Protein AF-A0A815WVE2-F1 (afdb_monomer)

Nearest PDB structures (foldseek):
  5okd-assembly1_A  TM=9.929E-01  e=1.148E-16  Bos taurus
  6zfs-assembly1_A  TM=9.908E-01  e=3.512E-16  Bos taurus
  6haw-assembly1_A  TM=9.951E-01  e=5.771E-16  Bos taurus
  6xvf-assembly1_A-2  TM=9.928E-01  e=6.141E-16  Bos taurus
  8ab7-assembly1_A  TM=9.360E-01  e=5.049E-14  Yarrowia lipolytica

Radius of gyration: 20.82 Å; Cα contacts (8 Å, |Δi|>4): 146; chains: 1; bounding box: 52×47×51 Å

Secondary structure (DSSP, 8-state):
-HHHHHTT-EEEEEE-SS-EEEEEE--GGGHHHHHHHHHHHHHH----HHHHHHHHHHHHHHHHHHHT-HHHHHHHHHHHHHTTTSGGGS-SS--HHHHHH--HHHHHHHHHHH--GGG------SS--HHHHHHHHHHHHTTS--S-SS-------------------TT-SS-----------TT-TTHHHHHHHHHHH-----

Mean predicted aligned error: 4.89 Å

Sequence (206 aa):
EVQIENLGAHLNAYTSREQTAYYAKCFSKDLPQIVEILSDIIQNSQFNDEEIERERHTILREMEEIENNHHEVIFDHLHATAYQGTPLARSVLGSTDNIKSINKSDLLKYLGTHYKAPRMVLAAAGGVNHDQLVRLSEEHFGKLKAGYQGEVPDLLPCRFSGSEIRIRDDEMSLAHIAVAAESPGWAHADTIPLMVASTIVGNWDR

pLDDT: mean 92.83, std 6.37, range [53.03, 98.25]

InterPro domains:
  IPR007863 Peptidase M16, C-terminal [PF05193] (101-204)
  IPR011249 Metalloenzyme, LuxS/M16 peptidase-like [SSF63411] (4-141)
  IPR011765 Peptidase M16, N-terminal [PF00675] (3-94)
  IPR050361 Mitochondrial Processing Peptidase/Ubiquinol-cytochrome c Reductase Complex [PTHR11851] (2-206)

Foldseek 3Di:
DVVCVVQVKDWDWDDDLQDIDTDMDGPQVCVLVVLQVVLCCLPVDDDDQVVLVVVLVVLVVVVVVVVVVPVNVQVLQVQLFFQPPDSSNAGPSGDNVCSVPDDPVNVCVCSLQQVAPVNDDDDDDDPDDPVVVVVSCCVRVVPGHNDDPDDRDDDDDGHTDPDDDDDDDPPDPDDDDDDDDDDDDPPDPCVVVVVVVDVVVPDDDD

Organism: NCBI:txid392033

Solvent-accessible surface area (backbone atoms only — not comparable to full-atom values): 13249 Å² total; per-residue (Å²): 107,70,75,42,55,77,65,70,31,48,76,51,70,55,75,56,95,88,51,73,49,78,51,71,50,65,56,62,89,49,46,68,62,51,52,46,50,55,37,43,58,76,74,64,64,79,82,52,71,68,59,52,55,53,48,43,55,51,53,57,50,52,49,59,55,45,70,71,33,62,77,57,46,50,53,43,52,48,32,30,44,30,20,54,97,36,79,70,20,56,54,83,83,61,50,72,68,54,59,70,65,65,47,68,69,57,52,53,50,48,45,74,68,63,71,27,47,89,76,57,83,93,82,88,86,75,81,68,61,65,73,59,51,51,52,52,42,50,70,55,50,59,78,51,54,67,74,69,99,62,82,74,92,76,85,73,86,66,62,76,42,99,67,84,83,84,87,87,63,91,84,56,94,69,88,87,86,86,87,85,75,90,73,76,57,92,88,42,79,63,47,58,60,48,54,52,52,51,58,72,73,55,85,87,86,135

Structure (mmCIF, N/CA/C/O backbone):
data_AF-A0A815WVE2-F1
#
_entry.id   AF-A0A815WVE2-F1
#
loop_
_atom_site.group_PDB
_atom_site.id
_atom_site.type_symbol
_atom_site.label_atom_id
_atom_site.label_alt_id
_atom_site.label_comp_id
_atom_site.label_asym_id
_atom_site.label_entity_id
_atom_site.label_seq_id
_atom_site.pdbx_PDB_ins_code
_atom_site.Cartn_x
_atom_site.Cartn_y
_atom_site.Cartn_z
_atom_site.occupancy
_atom_site.B_iso_or_equiv
_atom_site.auth_seq_id
_atom_site.auth_comp_id
_atom_site.auth_asym_id
_atom_site.auth_atom_id
_atom_site.pdbx_PDB_model_num
ATOM 1 N N . GLU A 1 1 ? 2.480 9.001 19.240 1.00 61.66 1 GLU A N 1
ATOM 2 C CA . GLU A 1 1 ? 3.712 8.193 19.406 1.00 61.66 1 GLU A CA 1
ATOM 3 C C . GLU A 1 1 ? 3.958 7.781 20.854 1.00 61.66 1 GLU A C 1
ATOM 5 O O . GLU A 1 1 ? 3.818 6.600 21.135 1.00 61.66 1 GLU A O 1
ATOM 10 N N . VAL A 1 2 ? 4.162 8.710 21.797 1.00 75.94 2 VAL A N 1
ATOM 11 C CA . VAL A 1 2 ? 4.433 8.395 23.224 1.00 75.94 2 VAL A CA 1
ATOM 12 C C . VAL A 1 2 ? 3.437 7.406 23.855 1.00 75.94 2 VAL A C 1
ATOM 14 O O . VAL A 1 2 ? 3.824 6.506 24.593 1.00 75.94 2 VAL A O 1
ATOM 17 N N . GLN A 1 3 ? 2.141 7.534 23.555 1.00 78.62 3 GLN A N 1
ATOM 18 C CA . GLN A 1 3 ? 1.122 6.618 24.082 1.00 78.62 3 GLN A CA 1
ATOM 19 C C . GLN A 1 3 ? 1.301 5.174 23.582 1.00 78.62 3 GLN A C 1
ATOM 21 O O . GLN A 1 3 ? 1.034 4.247 24.333 1.00 78.62 3 GLN A O 1
ATOM 26 N N . ILE A 1 4 ? 1.765 4.982 22.345 1.00 83.00 4 ILE A N 1
ATOM 27 C CA . ILE A 1 4 ? 1.996 3.665 21.732 1.00 83.00 4 ILE A CA 1
ATOM 28 C C . ILE A 1 4 ? 3.276 3.050 22.309 1.00 83.00 4 ILE A C 1
ATOM 30 O O . ILE A 1 4 ? 3.280 1.884 22.705 1.00 83.00 4 ILE A O 1
ATOM 34 N N . GLU A 1 5 ? 4.330 3.857 22.439 1.00 82.62 5 GLU A N 1
ATOM 35 C CA . GLU A 1 5 ? 5.607 3.441 23.031 1.00 82.62 5 GLU A CA 1
ATOM 36 C C . GLU A 1 5 ? 5.453 3.021 24.496 1.00 82.62 5 GLU A C 1
ATOM 38 O O . GLU A 1 5 ? 5.986 1.991 24.905 1.00 82.62 5 GLU A O 1
ATOM 43 N N . ASN A 1 6 ? 4.648 3.750 25.276 1.00 86.12 6 ASN A N 1
ATOM 44 C CA . ASN A 1 6 ? 4.368 3.414 26.675 1.00 86.12 6 ASN A CA 1
ATOM 45 C C . ASN A 1 6 ? 3.653 2.063 26.850 1.00 86.12 6 ASN A C 1
ATOM 47 O O . ASN A 1 6 ? 3.761 1.447 27.910 1.00 86.12 6 ASN A O 1
ATOM 51 N N . LEU A 1 7 ? 2.935 1.588 25.828 1.00 86.12 7 LEU A N 1
ATOM 52 C CA . LEU A 1 7 ? 2.300 0.265 25.825 1.00 86.12 7 LEU A CA 1
ATOM 53 C C . LEU A 1 7 ? 3.261 -0.850 25.391 1.00 86.12 7 LEU A C 1
ATOM 55 O O . LEU A 1 7 ? 2.899 -2.025 25.434 1.00 86.12 7 LEU A O 1
ATOM 59 N N . GLY A 1 8 ? 4.468 -0.501 24.933 1.00 89.25 8 GLY A N 1
ATOM 60 C CA . GLY A 1 8 ? 5.348 -1.430 24.226 1.00 89.25 8 GLY A CA 1
ATOM 61 C C . GLY A 1 8 ? 4.741 -1.917 22.907 1.00 89.25 8 GLY A C 1
ATOM 62 O O . GLY A 1 8 ? 5.063 -3.013 22.449 1.00 89.25 8 GLY A O 1
ATOM 63 N N . ALA A 1 9 ? 3.820 -1.143 22.327 1.00 91.50 9 ALA A N 1
ATOM 64 C CA . ALA A 1 9 ? 3.213 -1.451 21.046 1.00 91.50 9 ALA A CA 1
ATOM 65 C C . ALA A 1 9 ? 4.054 -0.867 19.903 1.00 91.50 9 ALA A C 1
ATOM 67 O O . ALA A 1 9 ? 4.752 0.131 20.059 1.00 91.50 9 ALA A O 1
ATOM 68 N N . HIS A 1 10 ? 3.961 -1.487 18.731 1.00 92.06 10 HIS A N 1
ATOM 69 C CA . HIS A 1 10 ? 4.583 -0.997 17.504 1.00 92.06 10 HIS A CA 1
ATOM 70 C C . HIS A 1 10 ? 3.495 -0.711 16.482 1.00 92.06 10 HIS A C 1
ATOM 72 O O . HIS A 1 10 ? 2.811 -1.642 16.061 1.00 92.06 10 HIS A O 1
ATOM 78 N N . LEU A 1 11 ? 3.348 0.550 16.086 1.00 93.00 11 LEU A N 1
ATOM 79 C CA . LEU A 1 11 ? 2.466 0.983 15.005 1.00 93.00 11 LEU A CA 1
ATOM 80 C C . LEU A 1 11 ? 3.291 1.162 13.731 1.00 93.00 11 LEU A C 1
ATOM 82 O O . LEU A 1 11 ? 4.401 1.684 13.789 1.00 93.00 11 LEU A O 1
ATO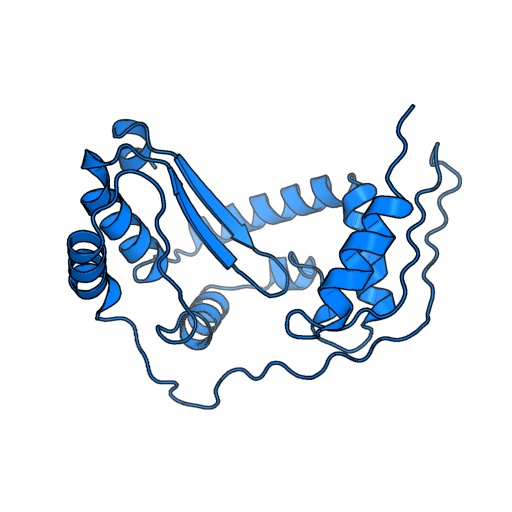M 86 N N . ASN A 1 12 ? 2.750 0.740 12.594 1.00 94.00 12 ASN A N 1
ATOM 87 C CA . ASN A 1 12 ? 3.344 1.014 11.295 1.00 94.00 12 ASN A CA 1
ATOM 88 C C . ASN A 1 12 ? 2.257 1.142 10.218 1.00 94.00 12 ASN A C 1
ATOM 90 O O . ASN A 1 12 ? 1.100 0.758 10.425 1.00 94.00 12 ASN A O 1
ATOM 94 N N . ALA A 1 13 ? 2.639 1.671 9.063 1.00 95.12 13 ALA A N 1
ATOM 95 C CA . ALA A 1 13 ? 1.797 1.753 7.888 1.00 95.12 13 ALA A CA 1
ATOM 96 C C . ALA A 1 13 ? 2.602 1.460 6.620 1.00 95.12 13 ALA A C 1
ATOM 98 O O . ALA A 1 13 ? 3.804 1.695 6.567 1.00 95.12 13 ALA A O 1
ATOM 99 N N . TYR A 1 14 ? 1.932 0.958 5.586 1.00 95.44 14 TYR A N 1
ATOM 100 C CA . TYR A 1 14 ? 2.503 0.901 4.243 1.00 95.44 14 TYR A CA 1
ATOM 101 C C . TYR A 1 14 ? 1.426 1.144 3.191 1.00 95.44 14 TYR A C 1
ATOM 103 O O . TYR A 1 14 ? 0.245 0.850 3.402 1.00 95.44 14 TYR A O 1
ATOM 111 N N . THR A 1 15 ? 1.856 1.650 2.038 1.00 96.00 15 THR A N 1
ATOM 112 C CA . THR A 1 15 ? 1.006 1.861 0.865 1.00 96.00 15 THR A CA 1
ATOM 113 C C . THR A 1 15 ? 1.622 1.165 -0.339 1.00 96.00 15 THR A C 1
ATOM 115 O O . THR A 1 15 ? 2.815 1.282 -0.597 1.00 96.00 15 THR A O 1
ATOM 118 N N . SER A 1 16 ? 0.795 0.430 -1.074 1.00 95.25 16 SER A N 1
ATOM 119 C CA . SER A 1 16 ? 1.094 -0.127 -2.389 1.00 95.25 16 SER A CA 1
ATOM 120 C C . SER A 1 16 ? 0.212 0.542 -3.448 1.00 95.25 16 SER A C 1
ATOM 122 O O . SER A 1 16 ? -0.589 1.425 -3.144 1.00 95.25 16 SER A O 1
ATOM 124 N N . ARG A 1 17 ? 0.322 0.104 -4.707 1.00 94.44 17 ARG A N 1
ATOM 125 C CA . ARG A 1 17 ? -0.499 0.628 -5.813 1.00 94.44 17 ARG A CA 1
ATOM 126 C C . ARG A 1 17 ? -2.008 0.436 -5.607 1.00 94.44 17 ARG A C 1
ATOM 128 O O . ARG A 1 17 ? -2.785 1.223 -6.135 1.00 94.44 17 ARG A O 1
ATOM 135 N N . GLU A 1 18 ? -2.426 -0.585 -4.854 1.00 93.81 18 GLU A N 1
ATOM 136 C CA . GLU A 1 18 ? -3.848 -0.948 -4.710 1.00 93.81 18 GLU A CA 1
ATOM 137 C C . GLU A 1 18 ? -4.325 -1.078 -3.256 1.00 93.81 18 GLU A C 1
ATOM 139 O O . GLU A 1 18 ? -5.524 -1.232 -3.017 1.00 93.81 18 GLU A O 1
ATOM 144 N N . GLN A 1 19 ? -3.419 -1.042 -2.273 1.00 94.69 19 GLN A N 1
ATOM 145 C CA . GLN A 1 19 ? -3.751 -1.277 -0.867 1.00 94.69 19 GLN A CA 1
ATOM 146 C C . GLN A 1 19 ? -2.939 -0.371 0.058 1.00 94.69 19 GLN A C 1
ATOM 148 O O . GLN A 1 19 ? -1.730 -0.230 -0.103 1.00 94.69 19 GLN A O 1
ATOM 153 N N . THR A 1 20 ? -3.596 0.161 1.084 1.00 97.00 20 THR A N 1
ATOM 154 C CA . THR A 1 20 ? -2.949 0.842 2.209 1.00 97.00 20 THR A CA 1
ATOM 155 C C . THR A 1 20 ? -3.316 0.105 3.486 1.00 97.00 20 THR A C 1
ATOM 157 O O . THR A 1 20 ? -4.485 -0.228 3.694 1.00 97.00 20 THR A O 1
ATOM 160 N N . ALA A 1 21 ? -2.332 -0.145 4.342 1.00 96.88 21 ALA A N 1
ATOM 161 C CA . ALA A 1 21 ? -2.535 -0.790 5.629 1.00 96.88 21 ALA A CA 1
ATOM 162 C C . ALA A 1 21 ? -1.949 0.070 6.747 1.00 96.88 21 ALA A C 1
ATOM 164 O O . ALA A 1 21 ? -0.795 0.479 6.672 1.00 96.88 21 ALA A O 1
ATOM 165 N N . TYR A 1 22 ? -2.735 0.274 7.803 1.00 96.69 22 TYR A N 1
ATOM 166 C CA . TYR A 1 22 ? -2.280 0.771 9.100 1.00 96.69 22 TYR A CA 1
ATOM 167 C C . TYR A 1 22 ? -2.457 -0.370 10.091 1.00 96.69 22 TYR A C 1
ATOM 169 O O . TYR A 1 22 ? -3.553 -0.922 10.206 1.00 96.69 22 TYR A O 1
ATOM 177 N N . TYR A 1 23 ? -1.390 -0.763 10.776 1.00 96.38 23 TYR A N 1
ATOM 178 C CA . TYR A 1 23 ? -1.428 -1.917 11.665 1.00 96.38 23 TYR A CA 1
ATOM 179 C C . TYR A 1 23 ? -0.560 -1.696 12.892 1.00 96.38 23 TYR A C 1
ATOM 181 O O . TYR A 1 23 ? 0.427 -0.964 12.862 1.00 96.38 23 TYR A O 1
ATOM 189 N N . ALA A 1 24 ? -0.908 -2.384 13.974 1.00 95.75 24 ALA A N 1
ATOM 190 C CA . ALA A 1 24 ? -0.116 -2.367 15.188 1.00 95.75 24 ALA A CA 1
ATOM 191 C C . ALA A 1 24 ? 0.108 -3.776 15.736 1.00 95.75 24 ALA A C 1
ATOM 193 O O . ALA A 1 24 ? -0.752 -4.652 15.637 1.00 95.75 24 ALA A O 1
ATOM 194 N N . LYS A 1 25 ? 1.274 -3.982 16.345 1.00 96.00 25 LYS A N 1
ATOM 195 C CA . LYS A 1 25 ? 1.597 -5.148 17.170 1.00 96.00 25 LYS A CA 1
ATOM 196 C C . LYS A 1 25 ? 1.549 -4.714 18.628 1.00 96.00 25 LYS A C 1
ATOM 198 O O . LYS A 1 25 ? 2.199 -3.740 18.993 1.00 96.00 25 LYS A O 1
ATOM 203 N N . CYS A 1 26 ? 0.782 -5.418 19.449 1.00 95.12 26 CYS A N 1
ATOM 204 C CA . CYS A 1 26 ? 0.565 -5.079 20.854 1.00 95.12 26 CYS A CA 1
ATOM 205 C C . CYS A 1 26 ? 0.319 -6.338 21.692 1.00 95.12 26 CYS A C 1
ATOM 207 O O . CYS A 1 26 ? 0.111 -7.428 21.148 1.00 95.12 26 CYS A O 1
ATOM 209 N N . PHE A 1 27 ? 0.318 -6.196 23.018 1.00 95.75 27 PHE A N 1
ATOM 210 C CA . PHE A 1 27 ? -0.168 -7.256 23.897 1.00 95.75 27 PHE A CA 1
ATOM 211 C C . PHE A 1 27 ? -1.693 -7.363 23.806 1.00 95.75 27 PHE A C 1
ATOM 213 O O . PHE A 1 27 ? -2.393 -6.360 23.705 1.00 95.75 27 PHE A O 1
ATOM 220 N N . SER A 1 28 ? -2.234 -8.579 23.932 1.00 95.56 28 SER A N 1
ATOM 221 C CA . SER A 1 28 ? -3.680 -8.834 23.812 1.00 95.56 28 SER A CA 1
ATOM 222 C C . SER A 1 28 ? -4.549 -8.001 24.760 1.00 95.56 28 SER A C 1
ATOM 224 O O . SER A 1 28 ? -5.676 -7.658 24.418 1.00 95.56 28 SER A O 1
ATOM 226 N N . LYS A 1 29 ? -4.022 -7.651 25.940 1.00 94.75 29 LYS A N 1
ATOM 227 C CA . LYS A 1 29 ? -4.704 -6.801 26.928 1.00 94.75 29 LYS A CA 1
ATOM 228 C C . LYS A 1 29 ? -4.915 -5.356 26.447 1.00 94.75 29 LYS A C 1
ATOM 230 O O . LYS A 1 29 ? -5.865 -4.720 26.888 1.00 94.75 29 LYS A O 1
ATOM 235 N N . ASP A 1 30 ? -4.069 -4.873 25.538 1.00 96.12 30 ASP A N 1
ATOM 236 C CA . ASP A 1 30 ? -4.062 -3.489 25.052 1.00 96.12 30 ASP A CA 1
ATOM 237 C C . ASP A 1 30 ? -4.863 -3.341 23.743 1.00 96.12 30 ASP A C 1
ATOM 239 O O . ASP A 1 30 ? -4.951 -2.249 23.184 1.00 96.12 30 ASP A O 1
ATOM 243 N N . LEU A 1 31 ? -5.498 -4.425 23.267 1.00 95.75 31 LEU A N 1
ATOM 244 C CA . LEU A 1 31 ? -6.335 -4.437 22.063 1.00 95.75 31 LEU A CA 1
ATOM 245 C C . LEU A 1 31 ? -7.372 -3.295 22.035 1.00 95.75 31 LEU A C 1
ATOM 247 O O . LEU A 1 31 ? -7.434 -2.627 21.004 1.00 95.75 31 LEU A O 1
ATOM 251 N N . PRO A 1 32 ? -8.153 -3.020 23.106 1.00 96.38 32 PRO A N 1
ATOM 252 C CA . PRO A 1 32 ? -9.114 -1.915 23.091 1.00 96.38 32 PRO A CA 1
ATOM 253 C C . PRO A 1 32 ? -8.463 -0.569 22.763 1.00 96.38 32 PRO A C 1
ATOM 255 O O . PRO A 1 32 ? -8.919 0.138 21.870 1.00 96.38 32 PRO A O 1
ATOM 258 N N . GLN A 1 33 ? -7.340 -0.271 23.416 1.00 95.75 33 GLN A N 1
ATOM 259 C CA . GLN A 1 33 ? -6.628 0.991 23.242 1.00 95.75 33 GLN A CA 1
ATOM 260 C C . GLN A 1 33 ? -6.006 1.114 21.846 1.00 95.75 33 GLN A C 1
ATOM 262 O O . GLN A 1 33 ? -5.983 2.192 21.263 1.00 95.75 33 GLN A O 1
ATOM 267 N N . ILE A 1 34 ? -5.520 0.012 21.272 1.00 95.62 34 ILE A N 1
ATOM 268 C CA . ILE A 1 34 ? -4.974 0.022 19.911 1.00 95.62 34 ILE A CA 1
ATOM 269 C C . ILE A 1 34 ? -6.064 0.227 18.859 1.00 95.62 34 ILE A C 1
ATOM 271 O O . ILE A 1 34 ? -5.842 0.967 17.901 1.00 95.62 34 ILE A O 1
ATOM 275 N N . VAL A 1 35 ? -7.236 -0.393 19.023 1.00 96.56 35 VAL A N 1
ATOM 276 C CA . VAL A 1 35 ? -8.365 -0.185 18.102 1.00 96.56 35 VAL A CA 1
ATOM 277 C C . VAL A 1 35 ? -8.847 1.268 18.159 1.00 96.56 35 VAL A C 1
ATOM 279 O O . VAL A 1 35 ? -9.087 1.862 17.108 1.00 96.56 35 VAL A O 1
ATOM 282 N N . GLU A 1 36 ? -8.908 1.859 19.354 1.00 95.94 36 GLU A N 1
ATOM 283 C CA . GLU A 1 36 ? -9.199 3.284 19.544 1.00 95.94 36 GLU A CA 1
ATOM 284 C C . GLU A 1 36 ? -8.190 4.174 18.801 1.00 95.94 36 GLU A C 1
ATOM 286 O O . GLU A 1 36 ? -8.589 5.017 17.997 1.00 95.94 36 GLU A O 1
ATOM 291 N N . ILE A 1 37 ? -6.887 3.943 19.004 1.00 94.94 37 ILE A N 1
ATOM 292 C CA . ILE A 1 37 ? -5.813 4.723 18.368 1.00 94.94 37 ILE A CA 1
ATOM 293 C C . ILE A 1 37 ? -5.875 4.613 16.839 1.00 94.94 37 ILE A C 1
ATOM 295 O O . ILE A 1 37 ? -5.795 5.625 16.146 1.00 94.94 37 ILE A O 1
ATOM 299 N N . LEU A 1 38 ? -6.037 3.403 16.292 1.00 95.19 38 LEU A N 1
ATOM 300 C CA . LEU A 1 38 ? -6.151 3.206 14.841 1.00 95.19 38 LEU A CA 1
ATOM 301 C C . LEU A 1 38 ? -7.370 3.936 14.271 1.00 95.19 38 LEU A C 1
ATOM 303 O O . LEU A 1 38 ? -7.287 4.552 13.208 1.00 95.19 38 LEU A O 1
ATOM 307 N N . SER A 1 39 ? -8.493 3.887 14.982 1.00 95.25 39 SER A N 1
ATOM 308 C CA . SER A 1 39 ? -9.701 4.610 14.602 1.00 95.25 39 SER A CA 1
ATOM 309 C C . SER A 1 39 ? -9.490 6.121 14.581 1.00 95.25 39 SER A C 1
ATOM 311 O O . SER A 1 39 ? -9.923 6.778 13.632 1.00 95.25 39 SER A O 1
ATOM 313 N N . ASP A 1 40 ? -8.825 6.667 15.598 1.00 93.94 40 ASP A N 1
ATOM 314 C CA . ASP A 1 40 ? -8.561 8.101 15.694 1.00 93.94 40 ASP A CA 1
ATOM 315 C C . ASP A 1 40 ? -7.639 8.588 14.567 1.00 93.94 40 ASP A C 1
ATOM 317 O O . ASP A 1 40 ? -7.966 9.557 13.882 1.00 93.94 40 ASP A O 1
ATOM 321 N N . ILE A 1 41 ? -6.567 7.841 14.273 1.00 92.50 41 ILE A N 1
ATOM 322 C CA . ILE A 1 41 ? -5.660 8.122 13.147 1.00 92.50 41 ILE A CA 1
ATOM 323 C C . ILE A 1 41 ? -6.434 8.163 11.824 1.00 92.50 41 ILE A C 1
ATOM 325 O O . ILE A 1 41 ? -6.268 9.081 11.024 1.00 92.50 41 ILE A O 1
ATOM 329 N N . ILE A 1 42 ? -7.307 7.190 11.578 1.00 91.50 42 ILE A N 1
ATOM 330 C CA . ILE A 1 42 ? -8.022 7.078 10.301 1.00 91.50 42 ILE A CA 1
ATOM 331 C C . ILE A 1 42 ? -9.098 8.165 10.141 1.00 91.50 42 ILE A C 1
ATOM 333 O O . ILE A 1 42 ? -9.329 8.632 9.024 1.00 91.50 42 ILE A O 1
ATOM 337 N N . GLN A 1 43 ? -9.782 8.551 11.222 1.00 90.62 43 GLN A N 1
ATOM 338 C CA . GLN A 1 43 ? -10.986 9.390 11.149 1.00 90.62 43 GLN A CA 1
ATOM 339 C C . GLN A 1 43 ? -10.753 10.856 11.518 1.00 90.62 43 GLN A C 1
ATOM 341 O O . GLN A 1 43 ? -11.377 11.736 10.926 1.00 90.62 43 GLN A O 1
ATOM 346 N N . ASN A 1 44 ? -9.869 11.118 12.480 1.00 90.69 44 ASN A N 1
ATOM 347 C CA . ASN A 1 44 ? -9.686 12.428 13.103 1.00 90.69 44 ASN A CA 1
ATOM 348 C C . ASN A 1 44 ? -8.280 12.999 12.861 1.00 90.69 44 ASN A C 1
ATOM 350 O O . ASN A 1 44 ? -7.858 13.910 13.574 1.00 90.69 44 ASN A O 1
ATOM 354 N N . SER A 1 45 ? -7.571 12.499 11.840 1.00 90.50 45 SER A N 1
ATOM 355 C CA . SER A 1 45 ? -6.290 13.059 11.402 1.00 90.50 45 SER A CA 1
ATOM 356 C C . SER A 1 45 ? -6.402 14.567 11.183 1.00 90.50 45 SER A C 1
ATOM 358 O O . SER A 1 45 ? -7.209 15.048 10.378 1.00 90.50 45 SER A O 1
ATOM 360 N N . GLN A 1 46 ? -5.576 15.319 11.904 1.00 90.06 46 GLN A N 1
ATOM 361 C CA . GLN A 1 46 ? -5.461 16.758 11.736 1.00 90.06 46 GLN A CA 1
ATOM 362 C C . GLN A 1 46 ? -4.327 17.047 10.764 1.00 90.06 46 GLN A C 1
ATOM 364 O O . GLN A 1 46 ? -3.217 16.567 10.930 1.00 90.06 46 GLN A O 1
ATOM 369 N N . PHE A 1 47 ? -4.622 17.851 9.749 1.00 91.44 47 PHE A N 1
ATOM 370 C CA . PHE A 1 47 ? -3.647 18.285 8.758 1.00 91.44 47 PHE A CA 1
ATOM 371 C C . PHE A 1 47 ? -3.354 19.757 9.014 1.00 91.44 47 PHE A C 1
ATOM 373 O O . PHE A 1 47 ? -4.154 20.615 8.620 1.00 91.44 47 PHE A O 1
ATOM 380 N N . ASN A 1 48 ? -2.289 20.062 9.749 1.00 92.38 48 ASN A N 1
ATOM 381 C CA . ASN A 1 48 ? -1.819 21.436 9.890 1.00 92.38 48 ASN A CA 1
ATOM 382 C C . ASN A 1 48 ? -0.771 21.740 8.806 1.00 92.38 48 ASN A C 1
ATOM 384 O O . ASN A 1 48 ? -0.088 20.843 8.313 1.00 92.38 48 ASN A O 1
ATOM 388 N N . ASP A 1 49 ? -0.711 22.997 8.370 1.00 93.12 49 ASP A N 1
ATOM 389 C CA . ASP A 1 49 ? 0.113 23.362 7.212 1.00 93.12 49 ASP A CA 1
ATOM 390 C C . ASP A 1 49 ? 1.613 23.210 7.524 1.00 93.12 49 ASP A C 1
ATOM 392 O O . ASP A 1 49 ? 2.388 22.824 6.655 1.00 93.12 49 ASP A O 1
ATOM 396 N N . GLU A 1 50 ? 2.017 23.427 8.780 1.00 94.44 50 GLU A N 1
ATOM 397 C CA . GLU A 1 50 ? 3.404 23.257 9.230 1.00 94.44 50 GLU A CA 1
ATOM 398 C C . GLU A 1 50 ? 3.871 21.790 9.176 1.00 94.44 50 GLU A C 1
ATOM 400 O O . GLU A 1 50 ? 4.978 21.517 8.712 1.00 94.44 50 GLU A O 1
ATOM 405 N N . GLU A 1 51 ? 3.042 20.831 9.601 1.00 92.88 51 GLU A N 1
ATOM 406 C CA . GLU A 1 51 ? 3.336 19.395 9.506 1.00 92.88 51 GLU A CA 1
ATOM 407 C C . GLU A 1 51 ? 3.329 18.921 8.062 1.00 92.88 51 GLU A C 1
ATOM 409 O O . GLU A 1 51 ? 4.199 18.133 7.708 1.00 92.88 51 GLU A O 1
ATOM 414 N N . ILE A 1 52 ? 2.407 19.414 7.224 1.00 95.25 52 ILE A N 1
ATOM 415 C CA . ILE A 1 52 ? 2.413 19.089 5.791 1.00 95.25 52 ILE A CA 1
ATOM 416 C C . ILE A 1 52 ? 3.735 19.529 5.167 1.00 95.25 52 ILE A C 1
ATOM 418 O O . ILE A 1 52 ? 4.365 18.741 4.465 1.00 95.25 52 ILE A O 1
ATOM 422 N N . GLU A 1 53 ? 4.180 20.761 5.424 1.00 95.62 53 GLU A N 1
ATOM 423 C CA . GLU A 1 53 ? 5.455 21.231 4.883 1.00 95.62 53 GLU A CA 1
ATOM 424 C C . GLU A 1 53 ? 6.637 20.449 5.450 1.00 95.62 53 GLU A C 1
ATOM 426 O O . GLU A 1 53 ? 7.549 20.101 4.701 1.00 95.62 53 GLU A O 1
ATOM 431 N N . ARG A 1 54 ? 6.630 20.108 6.742 1.00 95.25 54 ARG A N 1
ATOM 432 C CA . ARG A 1 54 ? 7.679 19.264 7.328 1.00 95.25 54 ARG A CA 1
ATOM 433 C C . ARG A 1 54 ? 7.734 17.895 6.649 1.00 95.25 54 ARG A C 1
ATOM 435 O O . ARG A 1 54 ? 8.810 17.470 6.238 1.00 95.25 54 ARG A O 1
ATOM 442 N N . GLU A 1 55 ? 6.586 17.247 6.494 1.00 95.62 55 GLU A N 1
ATOM 443 C CA . GLU A 1 55 ? 6.478 15.920 5.894 1.00 95.62 55 GLU A CA 1
ATOM 444 C C . GLU A 1 55 ? 6.856 15.933 4.413 1.00 95.62 55 GLU A C 1
ATOM 446 O O . GLU A 1 55 ? 7.531 15.028 3.932 1.00 95.62 55 GLU A O 1
ATOM 451 N N . ARG A 1 56 ? 6.531 17.013 3.694 1.00 96.12 56 ARG A N 1
ATOM 452 C CA . ARG A 1 56 ? 6.958 17.214 2.305 1.00 96.12 56 ARG A CA 1
ATOM 453 C C . ARG A 1 56 ? 8.477 17.118 2.155 1.00 96.12 56 ARG A C 1
ATOM 455 O O . ARG A 1 56 ? 8.956 16.507 1.204 1.00 96.12 56 ARG A O 1
ATOM 462 N N . HIS A 1 57 ? 9.238 17.702 3.082 1.00 95.25 57 HIS A N 1
ATOM 463 C CA . HIS A 1 57 ? 10.700 17.614 3.060 1.00 95.25 57 HIS A CA 1
ATOM 464 C C . HIS A 1 57 ? 11.196 16.197 3.364 1.00 95.25 57 HIS A C 1
ATOM 466 O O . HIS A 1 57 ? 12.182 15.774 2.764 1.00 95.25 57 HIS A O 1
ATOM 472 N N . THR A 1 58 ? 10.526 15.468 4.261 1.00 96.25 58 THR A N 1
ATOM 473 C CA . THR A 1 58 ? 10.826 14.056 4.539 1.00 96.25 58 THR A CA 1
ATOM 474 C C . THR A 1 58 ? 10.618 13.205 3.288 1.00 96.25 58 THR A C 1
ATOM 476 O O . THR A 1 58 ? 11.556 12.553 2.844 1.00 96.25 58 THR A O 1
ATOM 479 N N . ILE A 1 59 ? 9.451 13.309 2.645 1.00 95.62 59 ILE A N 1
ATOM 480 C CA . ILE A 1 59 ? 9.108 12.535 1.441 1.00 95.62 59 ILE A CA 1
ATOM 481 C C . ILE A 1 59 ? 10.079 12.829 0.289 1.00 95.62 59 ILE A C 1
ATOM 483 O O . ILE A 1 59 ? 10.483 11.921 -0.432 1.00 95.62 59 ILE A O 1
ATOM 487 N N . LEU A 1 60 ? 10.487 14.091 0.107 1.00 95.25 60 LEU A N 1
ATOM 488 C CA . LEU A 1 60 ? 11.472 14.440 -0.923 1.00 95.25 60 LEU A CA 1
ATOM 489 C C . LEU A 1 60 ? 12.837 13.784 -0.672 1.00 95.25 60 LEU A C 1
ATOM 491 O O . LEU A 1 60 ? 13.488 13.386 -1.631 1.00 95.25 60 LEU A O 1
ATOM 495 N N . ARG A 1 61 ? 13.252 13.635 0.592 1.00 94.38 61 ARG A N 1
ATOM 496 C CA . ARG A 1 61 ? 14.487 12.915 0.943 1.00 94.38 61 ARG A CA 1
ATOM 497 C C . ARG A 1 61 ? 14.348 11.412 0.741 1.00 94.38 61 ARG A C 1
ATOM 499 O O . ARG A 1 61 ? 15.242 10.802 0.173 1.00 94.38 61 ARG A O 1
ATOM 506 N N . GLU A 1 62 ? 13.227 10.826 1.152 1.00 92.38 62 GLU A N 1
ATOM 507 C CA . GLU A 1 62 ? 12.953 9.400 0.924 1.00 92.38 62 GLU A CA 1
ATOM 508 C C . GLU A 1 62 ? 12.970 9.059 -0.571 1.00 92.38 62 GLU A C 1
ATOM 510 O O . GLU A 1 62 ? 13.489 8.021 -0.972 1.00 92.38 62 GLU A O 1
ATOM 515 N N . MET A 1 63 ? 12.461 9.957 -1.416 1.00 91.44 63 MET A N 1
ATOM 516 C CA . MET A 1 63 ? 12.515 9.797 -2.866 1.00 91.44 63 MET A CA 1
ATOM 517 C C . MET A 1 63 ? 13.959 9.792 -3.394 1.00 91.44 63 MET A C 1
ATOM 519 O O . MET A 1 63 ? 14.288 8.937 -4.211 1.00 91.44 63 MET A O 1
ATOM 523 N N . GLU A 1 64 ? 14.833 10.677 -2.897 1.00 91.38 64 GLU A N 1
ATOM 524 C CA . GLU A 1 64 ? 16.270 10.656 -3.227 1.00 91.38 64 GLU A CA 1
ATOM 525 C C . GLU A 1 64 ? 16.939 9.343 -2.773 1.00 91.38 64 GLU A C 1
ATOM 527 O O . GLU A 1 64 ? 17.793 8.795 -3.470 1.00 91.38 64 GLU A O 1
ATOM 532 N N . GLU A 1 65 ? 16.549 8.796 -1.619 1.00 91.12 65 GLU A N 1
ATOM 533 C CA . GLU A 1 65 ? 17.055 7.505 -1.136 1.00 91.12 65 GLU A CA 1
ATOM 534 C C . GLU A 1 65 ? 16.587 6.337 -2.020 1.00 91.12 65 GLU A C 1
ATOM 536 O O . GLU A 1 65 ? 17.392 5.471 -2.376 1.00 91.12 65 GLU A O 1
ATOM 541 N N . ILE A 1 66 ? 15.316 6.337 -2.434 1.00 89.38 66 ILE A N 1
ATOM 542 C CA . ILE A 1 66 ? 14.734 5.310 -3.311 1.00 89.38 66 ILE A CA 1
ATOM 543 C C . ILE A 1 66 ? 15.343 5.360 -4.712 1.00 89.38 66 ILE A C 1
ATOM 545 O O . ILE A 1 66 ? 15.614 4.305 -5.280 1.00 89.38 66 ILE A O 1
ATOM 549 N N . GLU A 1 67 ? 15.638 6.546 -5.253 1.00 87.31 67 GLU A N 1
ATOM 550 C CA . GLU A 1 67 ? 16.324 6.690 -6.547 1.00 87.31 67 GLU A CA 1
ATOM 551 C C . GLU A 1 67 ? 17.700 6.000 -6.566 1.00 87.31 67 GLU A C 1
ATOM 553 O O . GLU A 1 67 ? 18.132 5.506 -7.607 1.00 87.31 67 GLU A O 1
ATOM 558 N N . ASN A 1 68 ? 18.359 5.882 -5.409 1.00 88.56 68 ASN A N 1
ATOM 559 C CA . ASN A 1 68 ? 19.623 5.154 -5.269 1.00 88.56 68 ASN A CA 1
ATOM 560 C C . ASN A 1 68 ? 19.438 3.633 -5.078 1.00 88.56 68 ASN A C 1
ATOM 562 O O . ASN A 1 68 ? 20.404 2.866 -5.165 1.00 88.56 68 ASN A O 1
ATOM 566 N N . ASN A 1 69 ? 18.208 3.165 -4.846 1.00 91.69 69 ASN A N 1
ATOM 567 C CA . ASN A 1 69 ? 17.863 1.752 -4.749 1.00 91.69 69 ASN A CA 1
ATOM 568 C C . ASN A 1 69 ? 17.422 1.198 -6.114 1.00 91.69 69 ASN A C 1
ATOM 570 O O . ASN A 1 69 ? 16.235 1.072 -6.425 1.00 91.69 69 ASN A O 1
ATOM 574 N N . HIS A 1 70 ? 18.400 0.782 -6.921 1.00 90.50 70 HIS A N 1
ATOM 575 C CA . HIS A 1 70 ? 18.175 0.231 -8.264 1.00 90.50 70 HIS A CA 1
ATOM 576 C C . HIS A 1 70 ? 17.195 -0.954 -8.313 1.00 90.50 70 HIS A C 1
ATOM 578 O O . HIS A 1 70 ? 16.555 -1.174 -9.343 1.00 90.50 70 HIS A O 1
ATOM 584 N N . HIS A 1 71 ? 17.056 -1.719 -7.222 1.00 89.56 71 HIS A N 1
ATOM 585 C CA . HIS A 1 71 ? 16.092 -2.816 -7.155 1.00 89.56 71 HIS A CA 1
ATOM 586 C C . HIS A 1 71 ? 14.645 -2.309 -7.124 1.00 89.56 71 HIS A C 1
ATOM 588 O O . HIS A 1 71 ? 13.778 -2.932 -7.720 1.00 89.56 71 HIS A O 1
ATOM 594 N N . GLU A 1 72 ? 14.357 -1.184 -6.474 1.00 90.44 72 GLU A N 1
ATOM 595 C CA . GLU A 1 72 ? 13.007 -0.606 -6.469 1.00 90.44 72 GLU A CA 1
ATOM 596 C C . GLU A 1 72 ? 12.728 0.180 -7.750 1.00 90.44 72 GLU A C 1
ATOM 598 O O . GLU A 1 72 ? 11.702 -0.032 -8.404 1.00 90.44 72 GLU A O 1
ATOM 603 N N . VAL A 1 73 ? 13.694 1.003 -8.171 1.00 92.81 73 VAL A N 1
ATOM 604 C CA . VAL A 1 73 ? 13.599 1.843 -9.375 1.00 92.81 73 VAL A CA 1
ATOM 605 C C . VAL A 1 73 ? 13.285 1.012 -10.620 1.00 92.81 73 VAL A C 1
ATOM 607 O O . VAL A 1 73 ? 12.457 1.405 -11.447 1.00 92.81 73 VAL A O 1
ATOM 610 N N . ILE A 1 74 ? 13.881 -0.179 -10.754 1.00 95.75 74 ILE A N 1
ATOM 611 C CA . ILE A 1 74 ? 13.627 -1.023 -11.922 1.00 95.75 74 ILE A CA 1
ATOM 612 C C . ILE A 1 74 ? 12.188 -1.542 -11.983 1.00 95.75 74 ILE A C 1
ATOM 614 O O . ILE A 1 74 ? 11.621 -1.627 -13.073 1.00 95.75 74 ILE A O 1
ATOM 618 N N . PHE A 1 75 ? 11.566 -1.850 -10.840 1.00 95.88 75 PHE A N 1
ATOM 619 C CA . PHE A 1 75 ? 10.171 -2.289 -10.809 1.00 95.88 75 PHE A CA 1
ATOM 620 C C . PHE A 1 75 ? 9.204 -1.137 -11.069 1.00 95.88 75 PHE A C 1
ATOM 622 O O . PHE A 1 75 ? 8.164 -1.360 -11.695 1.00 95.88 75 PHE A O 1
ATOM 629 N N . ASP A 1 76 ? 9.548 0.085 -10.666 1.00 95.38 76 ASP A N 1
ATOM 630 C CA . ASP A 1 76 ? 8.777 1.274 -11.025 1.00 95.38 76 ASP A CA 1
ATOM 631 C C . ASP A 1 76 ? 8.855 1.567 -12.526 1.00 95.38 76 ASP A C 1
ATOM 633 O O . ASP A 1 76 ? 7.818 1.774 -13.162 1.00 95.38 76 ASP A O 1
ATOM 637 N N . HIS A 1 77 ? 10.040 1.471 -13.135 1.00 95.88 77 HIS A N 1
ATOM 638 C CA . HIS A 1 77 ? 10.183 1.569 -14.589 1.00 95.88 77 HIS A CA 1
ATOM 639 C C . HIS A 1 77 ? 9.465 0.442 -15.337 1.00 95.88 77 HIS A C 1
ATOM 641 O O . HIS A 1 77 ? 8.829 0.701 -16.363 1.00 95.88 77 HIS A O 1
ATOM 647 N N . LEU A 1 78 ? 9.515 -0.788 -14.816 1.00 97.62 78 LEU A N 1
ATOM 648 C CA . LEU A 1 78 ? 8.801 -1.926 -15.387 1.00 97.62 78 LEU A CA 1
ATOM 649 C C . LEU A 1 78 ? 7.287 -1.682 -15.390 1.00 97.62 78 LEU A C 1
ATOM 651 O O . LEU A 1 78 ? 6.650 -1.866 -16.425 1.00 97.62 78 LEU A O 1
ATOM 655 N N . HIS A 1 79 ? 6.709 -1.216 -14.279 1.00 97.19 79 HIS A N 1
ATOM 656 C CA . HIS A 1 79 ? 5.285 -0.865 -14.224 1.00 97.19 79 HIS A CA 1
ATOM 657 C C . HIS A 1 79 ? 4.950 0.300 -15.159 1.00 97.19 79 HIS A C 1
ATOM 659 O O . HIS A 1 79 ? 3.949 0.237 -15.877 1.00 97.19 79 HIS A O 1
ATOM 665 N N . ALA A 1 80 ? 5.790 1.339 -15.184 1.00 96.62 80 ALA A N 1
ATOM 666 C CA . ALA A 1 80 ? 5.580 2.519 -16.015 1.00 96.62 80 ALA A CA 1
ATOM 667 C C . ALA A 1 80 ? 5.524 2.180 -17.511 1.00 96.62 80 ALA A C 1
ATOM 669 O O . ALA A 1 80 ? 4.660 2.697 -18.223 1.00 96.62 80 ALA A O 1
ATOM 670 N N . THR A 1 81 ? 6.405 1.289 -17.986 1.00 97.56 81 THR A N 1
ATOM 671 C CA . THR A 1 81 ? 6.401 0.846 -19.388 1.00 97.56 81 THR A CA 1
ATOM 672 C C . THR A 1 81 ? 5.289 -0.172 -19.665 1.00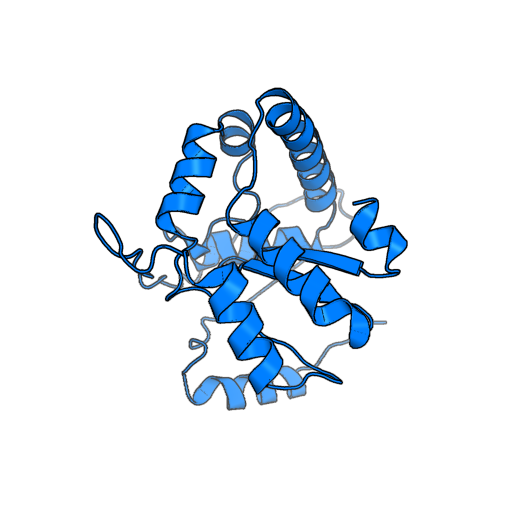 97.56 81 THR A C 1
ATOM 674 O O . THR A 1 81 ? 4.529 0.002 -20.618 1.00 97.56 81 THR A O 1
ATOM 677 N N . ALA A 1 82 ? 5.110 -1.174 -18.795 1.00 98.00 82 ALA A N 1
ATOM 678 C CA . ALA A 1 82 ? 4.144 -2.254 -18.999 1.00 98.00 82 ALA A CA 1
ATOM 679 C C . ALA A 1 82 ? 2.690 -1.763 -18.995 1.00 98.00 82 ALA A C 1
ATOM 681 O O . ALA A 1 82 ? 1.880 -2.230 -19.789 1.00 98.00 82 ALA A O 1
ATOM 682 N N . TYR A 1 83 ? 2.352 -0.795 -18.142 1.00 97.12 83 TYR A N 1
ATOM 683 C CA . TYR A 1 83 ? 0.984 -0.298 -17.970 1.00 97.12 83 TYR A CA 1
ATOM 684 C C . TYR A 1 83 ? 0.810 1.144 -18.459 1.00 97.12 83 TYR A C 1
ATOM 686 O O . TYR A 1 83 ? -0.042 1.886 -17.954 1.00 97.12 83 TYR A O 1
ATOM 694 N N . GLN A 1 84 ? 1.627 1.557 -19.433 1.00 95.94 84 GLN A N 1
ATOM 695 C CA . GLN A 1 84 ? 1.661 2.917 -19.973 1.00 95.94 84 GLN A CA 1
ATOM 696 C C . GLN A 1 84 ? 0.263 3.479 -20.293 1.00 95.94 84 GLN A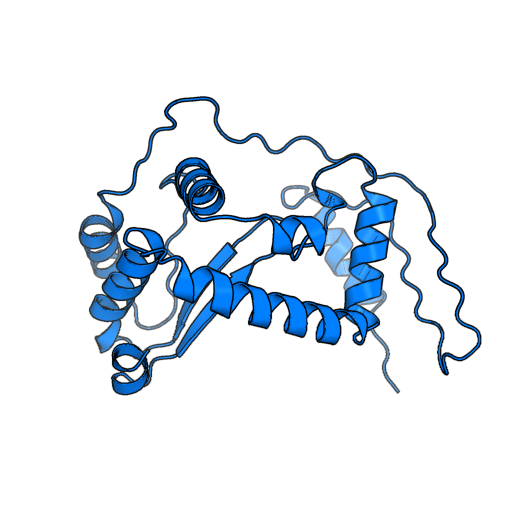 C 1
ATOM 698 O O . GLN A 1 84 ? -0.583 2.832 -20.914 1.00 95.94 84 GLN A O 1
ATOM 703 N N . GLY A 1 85 ? 0.020 4.719 -19.862 1.00 93.81 85 GLY A N 1
ATOM 704 C CA . GLY A 1 85 ? -1.265 5.402 -20.045 1.00 93.81 85 GLY A CA 1
ATOM 705 C C . GLY A 1 85 ? -2.381 4.960 -19.091 1.00 93.81 85 GLY A C 1
ATOM 706 O O . GLY A 1 85 ? -3.499 5.457 -19.212 1.00 93.81 85 GLY A O 1
ATOM 707 N N . THR A 1 86 ? -2.103 4.072 -18.131 1.00 95.69 86 THR A N 1
ATOM 708 C CA . THR A 1 86 ? -3.068 3.623 -17.114 1.00 95.69 86 THR A CA 1
ATOM 709 C C . THR A 1 86 ? -2.633 4.049 -15.702 1.00 95.69 86 THR A C 1
ATOM 711 O O . THR A 1 86 ? -1.472 4.417 -15.501 1.00 95.69 86 THR A O 1
ATOM 714 N N . PRO A 1 87 ? -3.526 4.009 -14.695 1.00 94.19 87 PRO A N 1
ATOM 715 C CA . PRO A 1 87 ? -3.155 4.314 -13.313 1.00 94.19 87 PRO A CA 1
ATOM 716 C C . PRO A 1 87 ? -2.040 3.422 -12.738 1.00 94.19 87 PRO A C 1
ATOM 718 O O . PRO A 1 87 ? -1.232 3.930 -11.965 1.00 94.19 87 PRO A O 1
ATOM 721 N N . LEU A 1 88 ? -1.938 2.146 -13.146 1.00 95.25 88 LEU A N 1
ATOM 722 C CA . LEU A 1 88 ? -0.914 1.210 -12.646 1.00 95.25 88 LEU A CA 1
ATOM 723 C C . LEU A 1 88 ? 0.523 1.567 -13.061 1.00 95.25 88 LEU A C 1
ATOM 725 O O . LEU A 1 88 ? 1.467 1.118 -12.412 1.00 95.25 88 LEU A O 1
ATOM 729 N N . ALA A 1 89 ? 0.703 2.394 -14.097 1.00 95.69 89 ALA A N 1
ATOM 730 C CA . ALA A 1 89 ? 2.023 2.877 -14.509 1.00 95.69 89 ALA A CA 1
ATOM 731 C C . ALA A 1 89 ? 2.641 3.887 -13.533 1.00 95.69 89 ALA A C 1
ATOM 733 O O . ALA A 1 89 ? 3.830 4.180 -13.624 1.00 95.69 89 ALA A O 1
ATOM 734 N N . ARG A 1 90 ? 1.849 4.460 -12.622 1.00 94.81 90 ARG A N 1
ATOM 735 C CA . ARG A 1 90 ? 2.330 5.473 -11.678 1.00 94.81 90 ARG A CA 1
ATOM 736 C C . ARG A 1 90 ? 3.081 4.796 -10.527 1.00 94.81 90 ARG A C 1
ATOM 738 O O . ARG A 1 90 ? 2.681 3.724 -10.067 1.00 94.81 90 ARG A O 1
ATOM 745 N N . SER A 1 91 ? 4.173 5.412 -10.079 1.00 94.69 91 SER A N 1
ATOM 746 C CA . SER A 1 91 ? 4.838 5.035 -8.828 1.00 94.69 91 SER A CA 1
ATOM 747 C C . SER A 1 91 ? 3.958 5.402 -7.633 1.00 94.69 91 SER A C 1
ATOM 749 O O . SER A 1 91 ? 3.053 6.234 -7.743 1.00 94.69 91 SER A O 1
ATOM 751 N N . VAL A 1 92 ? 4.227 4.783 -6.483 1.00 94.25 92 VAL A N 1
ATOM 752 C CA . VAL A 1 92 ? 3.495 5.068 -5.238 1.00 94.25 92 VAL A CA 1
ATOM 753 C C . VAL A 1 92 ? 3.770 6.494 -4.748 1.00 94.25 92 VAL A C 1
ATOM 755 O O . VAL A 1 92 ? 2.839 7.176 -4.328 1.00 94.25 92 VAL A O 1
ATOM 758 N N . LEU A 1 93 ? 5.016 6.967 -4.860 1.00 93.38 93 LEU A N 1
ATOM 759 C CA . LEU A 1 93 ? 5.402 8.327 -4.462 1.00 93.38 93 LEU A CA 1
ATOM 760 C C . LEU A 1 93 ? 4.868 9.412 -5.409 1.00 93.38 93 LEU A C 1
ATOM 762 O O . LEU A 1 93 ? 4.619 10.542 -4.992 1.00 93.38 93 LEU A O 1
ATOM 766 N N . GLY A 1 94 ? 4.659 9.077 -6.684 1.00 93.38 94 GLY A N 1
ATOM 767 C CA . GLY A 1 94 ? 4.308 10.050 -7.711 1.00 93.38 94 GLY A CA 1
ATOM 768 C C . GLY A 1 94 ? 5.502 10.904 -8.148 1.00 93.38 94 GLY A 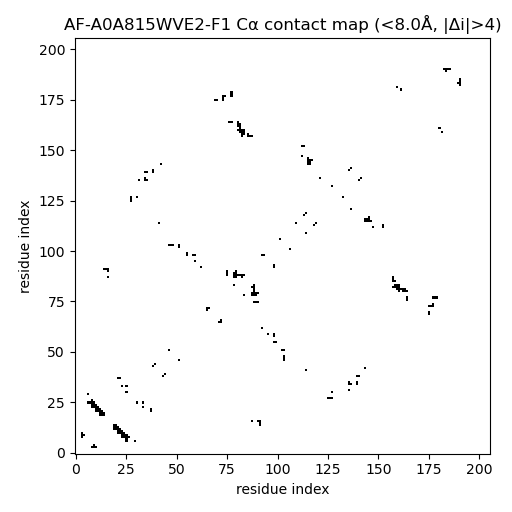C 1
ATOM 769 O O . GLY A 1 94 ? 6.654 10.511 -8.001 1.00 93.38 94 GLY A O 1
ATOM 770 N N . SER A 1 95 ? 5.221 12.058 -8.758 1.00 93.19 95 SER A N 1
ATOM 771 C CA . SER A 1 95 ? 6.252 12.979 -9.243 1.00 93.19 95 SER A CA 1
ATOM 772 C C . SER A 1 95 ? 6.626 14.026 -8.197 1.00 93.19 95 SER A C 1
ATOM 774 O O . SER A 1 95 ? 5.785 14.478 -7.416 1.00 93.19 95 SER A O 1
ATOM 776 N N . THR A 1 96 ? 7.863 14.514 -8.276 1.00 93.88 96 THR A N 1
ATOM 777 C CA . THR A 1 96 ? 8.369 15.643 -7.483 1.00 93.88 96 THR A CA 1
ATOM 778 C C . THR A 1 96 ? 7.460 16.868 -7.556 1.00 93.88 96 THR A C 1
ATOM 780 O O . THR A 1 96 ? 7.228 17.530 -6.547 1.00 93.88 96 THR A O 1
ATOM 783 N N . ASP A 1 97 ? 6.919 17.172 -8.738 1.00 95.50 97 ASP A N 1
ATOM 784 C CA . ASP A 1 97 ? 6.029 18.320 -8.931 1.00 95.50 97 ASP A CA 1
ATOM 785 C C . ASP A 1 97 ? 4.719 18.156 -8.153 1.00 95.50 97 ASP A C 1
ATOM 787 O O . ASP A 1 97 ? 4.287 19.091 -7.480 1.00 95.50 97 ASP A O 1
ATOM 791 N N . ASN A 1 98 ? 4.137 16.950 -8.157 1.00 95.19 98 ASN A N 1
ATOM 792 C CA . ASN A 1 98 ? 2.938 16.655 -7.374 1.00 95.19 98 ASN A CA 1
ATOM 793 C C . ASN A 1 98 ? 3.228 16.715 -5.871 1.00 95.19 98 ASN A C 1
ATOM 795 O O . ASN A 1 98 ? 2.436 17.290 -5.122 1.00 95.19 98 ASN A O 1
ATOM 799 N N . ILE A 1 99 ? 4.372 16.175 -5.433 1.00 95.38 99 ILE A N 1
ATOM 800 C CA . ILE A 1 99 ? 4.812 16.259 -4.035 1.00 95.38 99 ILE A CA 1
ATOM 801 C C . ILE A 1 99 ? 5.018 17.713 -3.628 1.00 95.38 99 ILE A C 1
ATOM 803 O O . ILE A 1 99 ? 4.773 18.031 -2.479 1.00 95.38 99 ILE A O 1
ATOM 807 N N . LYS A 1 100 ? 5.420 18.623 -4.521 1.00 94.94 100 LYS A N 1
ATOM 808 C CA . LYS A 1 100 ? 5.569 20.053 -4.199 1.00 94.94 100 LYS A CA 1
ATOM 809 C C . LYS A 1 100 ? 4.244 20.813 -4.177 1.00 94.94 100 LYS A C 1
ATOM 811 O O . LYS A 1 100 ? 4.125 21.782 -3.435 1.00 94.94 100 LYS A O 1
ATOM 816 N N . SER A 1 101 ? 3.259 20.394 -4.970 1.00 95.88 101 SER A N 1
ATOM 817 C CA . SER A 1 101 ? 1.974 21.095 -5.091 1.00 95.88 101 SER A CA 1
ATOM 818 C C . SER A 1 101 ? 0.868 20.570 -4.175 1.00 95.88 101 SER A C 1
ATOM 820 O O . SER A 1 101 ? -0.131 21.267 -3.984 1.00 95.88 101 SER A O 1
ATOM 822 N N . ILE A 1 102 ? 0.997 19.345 -3.645 1.00 95.94 102 ILE A N 1
ATOM 823 C CA . ILE A 1 102 ? -0.044 18.734 -2.808 1.00 95.94 102 ILE A CA 1
ATOM 824 C C . ILE A 1 102 ? -0.316 19.596 -1.575 1.00 95.94 102 ILE A C 1
ATOM 826 O O . ILE A 1 102 ? 0.610 20.050 -0.899 1.00 95.94 102 ILE A O 1
ATOM 830 N N . ASN A 1 103 ? -1.590 19.830 -1.281 1.00 94.69 103 ASN A N 1
ATOM 831 C CA . ASN A 1 103 ? -2.014 20.657 -0.156 1.00 94.69 103 ASN A CA 1
ATOM 832 C C . ASN A 1 103 ? -3.084 19.946 0.686 1.00 94.69 103 ASN A C 1
ATOM 834 O O . ASN A 1 103 ? -3.626 18.902 0.317 1.00 94.69 103 ASN A O 1
ATOM 838 N N . LYS A 1 104 ? -3.428 20.552 1.824 1.00 95.69 104 LYS A N 1
ATOM 839 C CA . LYS A 1 104 ? -4.432 20.038 2.762 1.00 95.69 104 LYS A CA 1
ATOM 840 C C . LYS A 1 104 ? -5.767 19.679 2.103 1.00 95.69 104 LYS A C 1
ATOM 842 O O . LYS A 1 104 ? -6.391 18.690 2.484 1.00 95.69 104 LYS A O 1
ATOM 847 N N . SER A 1 105 ? -6.229 20.474 1.138 1.00 95.94 105 SER A N 1
ATOM 848 C CA . SER A 1 105 ? -7.520 20.229 0.489 1.00 95.94 105 SER A CA 1
ATOM 849 C C . SER A 1 105 ? -7.500 18.965 -0.375 1.00 95.94 105 SER A C 1
ATOM 851 O O . SER A 1 105 ? -8.482 18.221 -0.372 1.00 95.94 105 SER A O 1
ATOM 853 N N . ASP A 1 106 ? -6.367 18.662 -1.016 1.00 95.50 106 ASP A N 1
ATOM 854 C CA . ASP A 1 106 ? -6.173 17.427 -1.780 1.00 95.50 106 ASP A CA 1
ATOM 855 C C . ASP A 1 106 ? -6.186 16.199 -0.865 1.00 95.50 106 ASP A C 1
ATOM 857 O O . ASP A 1 106 ? -6.874 15.219 -1.159 1.00 95.50 106 ASP A O 1
ATOM 861 N N . LEU A 1 107 ? -5.503 16.274 0.285 1.00 95.00 107 LEU A N 1
ATOM 862 C CA . LEU A 1 107 ? -5.474 15.203 1.290 1.00 95.00 107 LEU A CA 1
ATOM 863 C C . LEU A 1 107 ? -6.876 14.911 1.836 1.00 95.00 107 LEU A C 1
ATOM 865 O O . LEU A 1 107 ? -7.333 13.767 1.835 1.00 95.00 107 LEU A O 1
ATOM 869 N N . LEU A 1 108 ? -7.604 15.956 2.240 1.00 93.12 108 LEU A N 1
ATOM 870 C CA . LEU A 1 108 ? -8.973 15.822 2.741 1.00 93.12 108 LEU A CA 1
ATOM 871 C C . LEU A 1 108 ? -9.921 15.273 1.670 1.00 93.12 108 LEU A C 1
ATOM 873 O O . LEU A 1 108 ? -10.803 14.468 1.981 1.00 93.12 108 LEU A O 1
ATOM 877 N N . LYS A 1 109 ? -9.736 15.668 0.407 1.00 92.44 109 LYS A N 1
ATOM 878 C CA . LYS A 1 109 ? -10.500 15.128 -0.721 1.00 92.44 109 LYS A CA 1
ATOM 879 C C . LYS A 1 109 ? -10.197 13.646 -0.943 1.00 92.44 109 LYS A C 1
ATOM 881 O O . LYS A 1 109 ? -11.136 12.871 -1.137 1.00 92.44 109 LYS A O 1
ATOM 886 N N . TYR A 1 110 ? -8.927 13.246 -0.888 1.00 93.00 110 TYR A N 1
ATOM 887 C CA . TYR A 1 110 ? -8.512 11.851 -1.033 1.00 93.00 110 TYR A CA 1
ATOM 888 C C . TYR A 1 110 ? -9.119 10.979 0.072 1.00 93.00 110 TYR A C 1
ATOM 890 O O . TYR A 1 110 ? -9.833 10.021 -0.227 1.00 93.00 110 TYR A O 1
ATOM 898 N N . LEU A 1 111 ? -8.958 11.367 1.340 1.00 91.56 111 LEU A N 1
ATOM 899 C CA . LEU A 1 111 ? -9.556 10.661 2.480 1.00 91.56 111 LEU A CA 1
ATOM 900 C C . LEU A 1 111 ? -11.082 10.610 2.374 1.00 91.56 111 LEU A C 1
ATOM 902 O O . LEU A 1 111 ? -11.695 9.550 2.500 1.00 91.56 111 LEU A O 1
ATOM 906 N N . GLY A 1 112 ? -11.703 11.746 2.052 1.00 89.69 112 GLY A N 1
ATOM 907 C CA . GLY A 1 112 ? -13.145 11.861 1.870 1.00 89.69 112 GLY A CA 1
ATOM 908 C C . GLY A 1 112 ? -13.703 10.997 0.738 1.00 89.69 112 GLY A C 1
ATOM 909 O O . GLY A 1 112 ? -14.898 10.695 0.765 1.00 89.69 112 GLY A O 1
ATOM 910 N N . THR A 1 113 ? -12.870 10.574 -0.214 1.00 90.44 113 THR A N 1
ATOM 911 C CA . THR A 1 113 ? -13.250 9.731 -1.356 1.00 90.44 113 THR A CA 1
ATOM 912 C C . THR A 1 113 ? -12.932 8.258 -1.103 1.00 90.44 113 THR A C 1
ATOM 914 O O . THR A 1 113 ? -13.786 7.403 -1.320 1.00 90.44 113 THR A O 1
ATOM 917 N N . HIS A 1 114 ? -11.734 7.941 -0.612 1.00 91.06 114 HIS A N 1
ATOM 918 C CA . HIS A 1 114 ? -11.229 6.567 -0.576 1.00 91.06 114 HIS A CA 1
ATOM 919 C C . HIS A 1 114 ? -11.417 5.867 0.776 1.00 91.06 114 HIS A C 1
ATOM 921 O O . HIS A 1 114 ? -11.624 4.654 0.793 1.00 91.06 114 HIS A O 1
ATOM 927 N N . TYR A 1 115 ? -11.404 6.596 1.899 1.00 92.19 115 TYR A N 1
ATOM 928 C CA . TYR A 1 115 ? -11.470 5.998 3.239 1.00 92.19 115 TYR A CA 1
ATOM 929 C C . TYR A 1 115 ? -12.941 5.862 3.657 1.00 92.19 115 TYR A C 1
ATOM 931 O O . TYR A 1 115 ? -13.517 6.708 4.347 1.00 92.19 115 TYR A O 1
ATOM 939 N N . LYS A 1 116 ? -13.585 4.808 3.142 1.00 91.38 116 LYS A N 1
ATOM 940 C CA . LYS A 1 116 ? -15.005 4.482 3.350 1.00 91.38 116 LYS A CA 1
ATOM 941 C C . LYS A 1 116 ? -15.159 3.100 3.955 1.00 91.38 116 LYS A C 1
ATOM 943 O O . LYS A 1 116 ? -14.442 2.185 3.563 1.00 91.38 116 LYS A O 1
ATOM 948 N N . ALA A 1 117 ? -16.162 2.930 4.818 1.00 92.44 117 ALA A N 1
ATOM 949 C CA . ALA A 1 117 ? -16.392 1.663 5.515 1.00 92.44 117 ALA A CA 1
ATOM 950 C C . ALA A 1 117 ? -16.442 0.429 4.577 1.00 92.44 117 ALA A C 1
ATOM 952 O O . ALA A 1 117 ? -15.751 -0.539 4.875 1.00 92.44 117 ALA A O 1
ATOM 953 N N . PRO A 1 118 ? -17.126 0.446 3.407 1.00 91.44 118 PRO A N 1
ATOM 954 C CA . PRO A 1 118 ? -17.162 -0.710 2.502 1.00 91.44 118 PRO A CA 1
ATOM 955 C C . PRO A 1 118 ? -15.826 -1.058 1.827 1.00 91.44 118 PRO A C 1
ATOM 957 O O . PRO A 1 118 ? -15.729 -2.096 1.180 1.00 91.44 118 PRO A O 1
ATOM 960 N N . ARG A 1 119 ? -14.812 -0.189 1.925 1.00 91.62 119 ARG A N 1
ATOM 961 C CA . ARG A 1 119 ? -13.471 -0.381 1.344 1.00 91.62 119 ARG A CA 1
ATOM 962 C C . ARG A 1 119 ? -12.397 -0.617 2.400 1.00 91.62 119 ARG A C 1
ATOM 964 O O . ARG A 1 119 ? -11.213 -0.597 2.081 1.00 91.62 119 ARG A O 1
ATOM 971 N N . MET A 1 120 ? -12.802 -0.806 3.649 1.00 94.38 120 MET A N 1
ATOM 972 C CA . MET A 1 12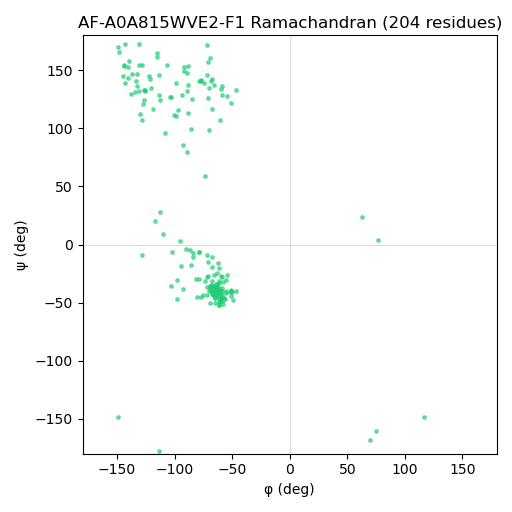0 ? -11.907 -1.010 4.775 1.00 94.38 120 MET A CA 1
ATOM 973 C C . MET A 1 120 ? -12.207 -2.351 5.428 1.00 94.38 120 MET A C 1
ATOM 975 O O . MET A 1 120 ? -13.360 -2.755 5.551 1.00 94.38 120 MET A O 1
ATOM 979 N N . VAL A 1 121 ? -11.155 -3.031 5.871 1.00 96.44 121 VAL A N 1
ATOM 980 C CA . VAL A 1 121 ? -11.257 -4.275 6.630 1.00 96.44 121 VAL A CA 1
ATOM 981 C C . VAL A 1 121 ? -10.456 -4.106 7.910 1.00 96.44 121 VAL A C 1
ATOM 983 O O . VAL A 1 121 ? -9.264 -3.808 7.860 1.00 96.44 121 VAL A O 1
ATOM 986 N N . LEU A 1 122 ? -11.104 -4.313 9.056 1.00 96.88 122 LEU A N 1
ATOM 987 C CA . LEU A 1 122 ? -10.416 -4.456 10.334 1.00 96.88 122 LEU A CA 1
ATOM 988 C C . LEU A 1 122 ? -10.054 -5.931 10.525 1.00 96.88 122 LEU A C 1
ATOM 990 O O . LEU A 1 122 ? -10.934 -6.778 10.671 1.00 96.88 122 LEU A O 1
ATOM 994 N N . ALA A 1 123 ? -8.759 -6.230 10.522 1.00 97.38 123 ALA A N 1
ATOM 995 C CA . ALA A 1 123 ? -8.235 -7.574 10.728 1.00 97.38 123 ALA A CA 1
ATOM 996 C C . ALA A 1 123 ? -7.449 -7.653 12.040 1.00 97.38 123 ALA A C 1
ATOM 998 O O . ALA A 1 123 ? -6.766 -6.705 12.425 1.00 97.38 123 ALA A O 1
ATOM 999 N N . ALA A 1 124 ? -7.518 -8.801 12.714 1.00 97.06 124 ALA A N 1
ATOM 1000 C CA . ALA A 1 124 ? -6.732 -9.072 13.910 1.00 97.06 124 ALA A CA 1
ATOM 1001 C C . ALA A 1 124 ? -6.326 -10.550 13.966 1.00 97.06 124 ALA A C 1
ATOM 1003 O O . ALA A 1 124 ? -7.088 -11.426 13.557 1.00 97.06 124 ALA A O 1
ATOM 1004 N N . ALA A 1 125 ? -5.134 -10.824 14.493 1.00 97.19 125 ALA A N 1
ATOM 1005 C CA . ALA A 1 125 ? -4.603 -12.171 14.669 1.00 97.19 125 ALA A CA 1
ATOM 1006 C C . ALA A 1 125 ? -3.852 -12.280 16.006 1.00 97.19 125 ALA A C 1
ATOM 1008 O O . ALA A 1 125 ? -3.184 -11.335 16.422 1.00 97.19 125 ALA A O 1
ATOM 1009 N N . GLY A 1 126 ? -3.955 -13.434 16.673 1.00 96.19 126 GLY A N 1
ATOM 1010 C CA . GLY A 1 126 ? -3.351 -13.691 17.986 1.00 96.19 126 GLY A CA 1
ATOM 1011 C C . GLY A 1 126 ? -4.397 -13.956 19.072 1.00 96.19 126 GLY A C 1
ATOM 1012 O O . GLY A 1 126 ? -5.457 -14.510 18.791 1.00 96.19 126 GLY A O 1
ATOM 1013 N N . GLY A 1 127 ? -4.102 -13.571 20.318 1.00 95.56 127 GLY A N 1
ATOM 1014 C CA . GLY A 1 127 ? -4.998 -13.732 21.474 1.00 95.56 127 GLY A CA 1
ATOM 1015 C C . GLY A 1 127 ? -6.181 -12.760 21.463 1.00 95.56 127 GLY A C 1
ATOM 1016 O O . GLY A 1 127 ? -6.312 -11.947 22.373 1.00 95.56 127 GLY A O 1
ATOM 1017 N N . VAL A 1 128 ? -7.001 -12.800 20.414 1.00 97.25 128 VAL A N 1
ATOM 1018 C CA . VAL A 1 128 ? -8.114 -11.873 20.175 1.00 97.25 128 VAL A CA 1
ATOM 1019 C C . VAL A 1 128 ? -9.439 -12.620 20.275 1.00 97.25 128 VAL A C 1
ATOM 1021 O O . VAL A 1 128 ? -9.643 -13.637 19.616 1.00 97.25 128 VAL A O 1
ATOM 1024 N N . ASN A 1 129 ? -10.363 -12.100 21.084 1.00 97.44 129 ASN A N 1
ATOM 1025 C CA . ASN A 1 129 ? -11.748 -12.560 21.097 1.00 97.44 129 ASN A CA 1
ATOM 1026 C C . ASN A 1 129 ? -12.538 -11.836 19.994 1.00 97.44 129 ASN A C 1
ATOM 1028 O O . ASN A 1 129 ? -12.560 -10.605 19.957 1.00 97.44 129 ASN A O 1
ATOM 1032 N N . HIS A 1 130 ? -13.190 -12.592 19.107 1.00 97.94 130 HIS A N 1
ATOM 1033 C CA . HIS A 1 130 ? -13.912 -12.023 17.966 1.00 97.94 130 HIS A CA 1
ATOM 1034 C C . HIS A 1 130 ? -15.043 -11.079 18.395 1.00 97.94 130 HIS A C 1
ATOM 1036 O O . HIS A 1 130 ? -15.107 -9.957 17.905 1.00 97.94 130 HIS A O 1
ATOM 1042 N N . ASP A 1 131 ? -15.876 -11.478 19.359 1.00 98.25 131 ASP A N 1
ATOM 1043 C CA . ASP A 1 131 ? -17.006 -10.655 19.806 1.00 98.25 131 ASP A CA 1
ATOM 1044 C C . ASP A 1 131 ? -16.537 -9.335 20.432 1.00 98.25 131 ASP A C 1
ATOM 1046 O O . ASP A 1 131 ? -17.193 -8.305 20.295 1.00 98.25 131 ASP A O 1
ATOM 1050 N N . GLN A 1 132 ? -15.393 -9.347 21.124 1.00 97.69 132 GLN A N 1
ATOM 1051 C CA . GLN A 1 132 ? -14.761 -8.127 21.622 1.00 97.69 132 GLN A CA 1
ATOM 1052 C C . GLN A 1 132 ? -14.305 -7.228 20.471 1.00 97.69 132 GLN A C 1
ATOM 1054 O O . GLN A 1 132 ? -14.572 -6.031 20.515 1.00 97.69 132 GLN A O 1
ATOM 1059 N N . LEU A 1 133 ? -13.651 -7.788 19.449 1.00 98.00 133 LEU A N 1
ATOM 1060 C CA . LEU A 1 133 ? -13.212 -7.023 18.284 1.00 98.00 133 LEU A CA 1
ATOM 1061 C C . LEU A 1 133 ? -14.399 -6.408 17.535 1.00 98.00 133 LEU A C 1
ATOM 1063 O O . LEU A 1 133 ? -14.328 -5.244 17.159 1.00 98.00 133 LEU A O 1
ATOM 1067 N N . VAL A 1 134 ? -15.494 -7.156 17.367 1.00 98.06 134 VAL A N 1
ATOM 1068 C CA . VAL A 1 134 ? -16.723 -6.648 16.741 1.00 98.06 134 VAL A CA 1
ATOM 1069 C C . VAL A 1 134 ? -17.286 -5.478 17.546 1.00 98.06 134 VAL A C 1
ATOM 1071 O O . VAL A 1 134 ? -17.498 -4.416 16.968 1.00 98.06 134 VAL A O 1
ATOM 1074 N N . ARG A 1 135 ? -17.417 -5.602 18.875 1.00 98.25 135 ARG A N 1
ATOM 1075 C CA . ARG A 1 135 ? -17.882 -4.490 19.728 1.00 98.25 135 ARG A CA 1
ATOM 1076 C C . ARG A 1 135 ? -16.992 -3.252 19.622 1.00 98.25 135 ARG A C 1
ATOM 1078 O O . ARG A 1 135 ? -17.505 -2.153 19.452 1.00 98.25 135 ARG A O 1
ATOM 1085 N N . LEU A 1 136 ? -15.670 -3.429 19.667 1.00 97.81 136 LEU A N 1
ATOM 1086 C CA . LEU A 1 136 ? -14.720 -2.324 19.497 1.00 97.81 136 LEU A CA 1
ATOM 1087 C C . LEU A 1 136 ? -14.829 -1.700 18.098 1.00 97.81 136 LEU A C 1
ATOM 1089 O O . LEU A 1 136 ? -14.713 -0.486 17.946 1.00 97.81 136 LEU A O 1
ATOM 1093 N N . SER A 1 137 ? -15.078 -2.513 17.068 1.00 96.81 137 SER A N 1
ATOM 1094 C CA . SER A 1 137 ? -15.274 -2.023 15.704 1.00 96.81 137 SER A CA 1
ATOM 1095 C C . SER A 1 137 ? -16.548 -1.189 15.571 1.00 96.81 137 SER A C 1
ATOM 1097 O O . SER A 1 137 ? -16.516 -0.120 14.968 1.00 96.81 137 SER A O 1
ATOM 1099 N N . GLU A 1 138 ? -17.648 -1.616 16.190 1.00 96.56 138 GLU A N 1
ATOM 1100 C CA . GLU A 1 138 ? -18.903 -0.862 16.218 1.00 96.56 138 GLU A CA 1
ATOM 1101 C C . GLU A 1 138 ? -18.738 0.450 16.995 1.00 96.56 138 GLU A C 1
ATOM 1103 O O . GLU A 1 138 ? -19.194 1.499 16.541 1.00 96.56 138 GLU A O 1
ATOM 1108 N N . GLU A 1 139 ? -18.036 0.407 18.129 1.00 97.31 139 GLU A N 1
ATOM 1109 C CA . GLU A 1 139 ? -17.787 1.565 18.988 1.00 97.31 139 GLU A CA 1
ATOM 1110 C C . GLU A 1 139 ? -16.932 2.636 18.296 1.00 97.31 139 GLU A C 1
ATOM 1112 O O . GLU A 1 139 ? -17.311 3.810 18.257 1.00 97.31 139 GLU A O 1
ATOM 1117 N N . HIS A 1 140 ? -15.796 2.237 17.721 1.00 96.88 140 HIS A N 1
ATOM 1118 C CA . HIS A 1 140 ? -14.808 3.177 17.195 1.00 96.88 140 HIS A CA 1
ATOM 1119 C C . HIS A 1 140 ? -15.006 3.486 15.703 1.00 96.88 140 HIS A C 1
ATOM 1121 O O . HIS A 1 140 ? -14.896 4.640 15.287 1.00 96.88 140 HIS A O 1
ATOM 1127 N N . PHE A 1 141 ? -15.376 2.494 14.890 1.00 95.31 141 PHE A N 1
ATOM 1128 C CA . PHE A 1 141 ? -15.537 2.645 13.439 1.00 95.31 141 PHE A CA 1
ATOM 1129 C C . PHE A 1 141 ? -16.997 2.759 12.979 1.00 95.31 141 PHE A C 1
ATOM 1131 O O . PHE A 1 141 ? -17.237 3.072 11.813 1.00 95.31 141 PHE A O 1
ATOM 1138 N N . GLY A 1 142 ? -17.989 2.591 13.862 1.00 91.56 142 GLY A N 1
ATOM 1139 C CA . GLY A 1 142 ? -19.413 2.640 13.495 1.00 91.56 142 GLY A CA 1
ATOM 1140 C C . GLY A 1 142 ? -19.896 3.984 12.933 1.00 91.56 142 GLY A C 1
ATOM 1141 O O . GLY A 1 142 ? -20.946 4.050 12.296 1.00 91.56 142 GLY A O 1
ATOM 1142 N N . LYS A 1 143 ? -19.126 5.064 13.125 1.00 88.31 143 LYS A N 1
ATOM 1143 C CA . LYS A 1 143 ? -19.407 6.401 12.570 1.00 88.31 143 LYS A CA 1
ATOM 1144 C C . LYS A 1 143 ? -18.792 6.637 11.188 1.00 88.31 143 LYS A C 1
ATOM 1146 O O . LYS A 1 143 ? -19.034 7.695 10.597 1.00 88.31 143 LYS A O 1
ATOM 1151 N N . LEU A 1 144 ? -18.018 5.686 10.657 1.00 87.81 144 LEU A N 1
ATOM 1152 C CA . LEU A 1 144 ? -17.446 5.806 9.322 1.00 87.81 144 LEU A CA 1
ATOM 1153 C C . LEU A 1 144 ? -18.550 5.967 8.276 1.00 87.81 144 LEU A C 1
ATOM 1155 O O . LEU A 1 144 ? -19.560 5.262 8.258 1.00 87.81 144 LEU A O 1
ATOM 1159 N N . LYS A 1 145 ? -18.331 6.891 7.341 1.00 82.50 145 LYS A N 1
ATOM 1160 C CA . LYS A 1 145 ? -19.268 7.116 6.240 1.00 82.50 145 LYS A CA 1
ATOM 1161 C C . LYS A 1 145 ? -19.269 5.892 5.324 1.00 82.50 145 LYS A C 1
ATOM 1163 O O . LYS A 1 145 ? -18.264 5.600 4.677 1.00 82.50 145 LYS A O 1
ATOM 1168 N N . ALA A 1 146 ? -20.413 5.217 5.240 1.00 78.75 146 ALA A N 1
ATOM 1169 C CA . ALA A 1 146 ? -20.603 4.096 4.323 1.00 78.75 146 ALA A CA 1
ATOM 1170 C C . ALA A 1 146 ? -20.939 4.544 2.890 1.00 78.75 146 ALA A C 1
ATOM 1172 O O . ALA A 1 146 ? -20.596 3.865 1.928 1.00 78.75 146 ALA A O 1
ATOM 1173 N N . GLY A 1 147 ? -21.602 5.696 2.751 1.00 75.75 147 GLY A N 1
ATOM 1174 C CA . GLY A 1 147 ? -22.067 6.215 1.468 1.00 75.75 147 GLY A CA 1
ATOM 1175 C C . GLY A 1 147 ? -21.047 7.095 0.745 1.00 75.75 147 GLY A C 1
ATOM 1176 O O . GLY A 1 147 ? -20.291 7.860 1.358 1.00 75.75 147 GLY A O 1
ATOM 1177 N N . TYR A 1 148 ? -21.100 7.029 -0.580 1.00 77.81 148 TYR A N 1
ATOM 1178 C CA . TYR A 1 148 ? -20.498 8.009 -1.474 1.00 77.81 148 TYR A CA 1
ATOM 1179 C C . TYR A 1 148 ? -21.511 9.123 -1.737 1.00 77.81 148 TYR A C 1
ATOM 1181 O O . TYR A 1 148 ? -22.690 8.857 -1.945 1.00 77.81 148 TYR A O 1
ATOM 1189 N N . GLN A 1 149 ? -21.063 10.380 -1.715 1.00 67.94 149 GLN A N 1
ATOM 1190 C CA . GLN A 1 149 ? -21.894 11.507 -2.166 1.00 67.94 149 GLN A CA 1
ATOM 1191 C C . GLN A 1 149 ? -21.930 11.621 -3.705 1.00 67.94 149 GLN A C 1
ATOM 1193 O O . GLN A 1 149 ? -22.680 12.433 -4.233 1.00 67.94 149 GLN A O 1
ATOM 1198 N N . GLY A 1 150 ? -21.133 10.809 -4.409 1.00 69.88 150 GLY A N 1
ATOM 1199 C CA . GLY A 1 150 ? -21.026 10.743 -5.867 1.00 69.88 150 GLY A CA 1
ATOM 1200 C C . GLY A 1 150 ? -20.671 9.326 -6.329 1.00 69.88 150 GLY A C 1
ATOM 1201 O O . GLY A 1 150 ? -21.056 8.356 -5.676 1.00 69.88 150 GLY A O 1
ATOM 1202 N N . GLU A 1 151 ? -19.936 9.202 -7.433 1.00 68.25 151 GLU A N 1
ATOM 1203 C CA . GLU A 1 151 ? -19.528 7.901 -7.979 1.00 68.25 151 GLU A CA 1
ATOM 1204 C C . GLU A 1 151 ? -18.525 7.175 -7.070 1.00 68.25 151 GLU A C 1
ATOM 1206 O O . GLU A 1 151 ? -17.652 7.780 -6.439 1.00 68.25 151 GLU A O 1
ATOM 1211 N N . VAL A 1 152 ? -18.674 5.852 -6.994 1.00 78.62 152 VAL A N 1
ATOM 1212 C CA . VAL A 1 152 ? -17.711 4.972 -6.330 1.00 78.62 152 VAL A CA 1
ATOM 1213 C C . VAL A 1 152 ? -16.443 4.937 -7.193 1.00 78.62 152 VAL A C 1
ATOM 1215 O O . VAL A 1 152 ? -16.564 4.787 -8.404 1.00 78.62 152 VAL A O 1
ATOM 1218 N N . PRO A 1 153 ? -15.230 5.061 -6.620 1.00 80.88 153 PRO A N 1
ATOM 1219 C CA . PRO A 1 153 ? -14.000 4.938 -7.391 1.00 80.88 153 PRO A CA 1
ATOM 1220 C C . PRO A 1 153 ? -13.896 3.555 -8.040 1.00 80.88 153 PRO A C 1
ATOM 1222 O O . PRO A 1 153 ? -13.636 2.560 -7.348 1.00 80.88 153 PRO A O 1
ATOM 1225 N N . ASP A 1 154 ? -14.089 3.521 -9.354 1.00 78.88 154 ASP A N 1
ATOM 1226 C CA . ASP A 1 154 ? -13.968 2.319 -10.167 1.00 78.88 154 ASP A CA 1
ATOM 1227 C C . ASP A 1 154 ? -12.501 1.972 -10.426 1.00 78.88 154 ASP A C 1
ATOM 1229 O O . ASP A 1 154 ? -11.655 2.833 -10.685 1.00 78.88 154 ASP A O 1
ATOM 1233 N N . LEU A 1 155 ? -12.205 0.675 -10.379 1.00 80.44 155 LEU A N 1
ATOM 1234 C CA . LEU A 1 155 ? -10.929 0.135 -10.828 1.00 80.44 155 LEU A CA 1
ATOM 1235 C C . LEU A 1 155 ? -11.027 -0.109 -12.333 1.00 80.44 155 LEU A C 1
ATOM 1237 O O . LEU A 1 155 ? -11.606 -1.098 -12.783 1.00 80.44 155 LEU A O 1
ATOM 1241 N N . LEU A 1 156 ? -10.495 0.828 -13.116 1.00 84.50 156 LEU A N 1
ATOM 1242 C CA . LEU A 1 156 ? -10.457 0.695 -14.568 1.00 84.50 156 LEU A CA 1
ATOM 1243 C C . LEU A 1 156 ? -9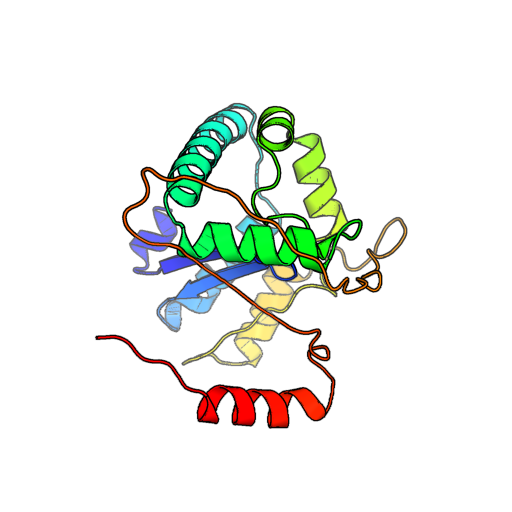.497 -0.435 -14.975 1.00 84.50 156 LEU A C 1
ATOM 1245 O O . LEU A 1 156 ? -8.404 -0.535 -14.407 1.00 84.50 156 LEU A O 1
ATOM 1249 N N . PRO A 1 157 ? -9.847 -1.246 -15.992 1.00 89.44 157 PRO A N 1
ATOM 1250 C CA . PRO A 1 157 ? -8.926 -2.224 -16.549 1.00 89.44 157 PRO A CA 1
ATOM 1251 C C . PRO A 1 157 ? -7.623 -1.555 -16.990 1.00 89.44 157 PRO A C 1
ATOM 1253 O O . PRO A 1 157 ? -7.629 -0.580 -17.747 1.00 89.44 157 PRO A O 1
ATOM 1256 N N . CYS A 1 158 ? -6.499 -2.089 -16.527 1.00 94.62 158 CYS A N 1
ATOM 1257 C CA . CYS A 1 158 ? -5.179 -1.601 -16.893 1.00 94.62 158 CYS A CA 1
ATOM 1258 C C . CYS A 1 158 ? -4.603 -2.496 -17.989 1.00 94.62 158 CYS A C 1
ATOM 1260 O O . CYS A 1 158 ? -4.287 -3.656 -17.754 1.00 94.62 158 CYS A O 1
ATOM 1262 N N . ARG A 1 159 ? -4.490 -1.958 -19.205 1.00 95.81 159 ARG A N 1
ATOM 1263 C CA . ARG A 1 159 ? -3.951 -2.682 -20.359 1.00 95.81 159 ARG A CA 1
ATOM 1264 C C . ARG A 1 159 ? -2.442 -2.891 -20.217 1.00 95.81 159 ARG A C 1
ATOM 1266 O O . ARG A 1 159 ? -1.708 -1.906 -20.132 1.00 95.81 159 ARG A O 1
ATOM 1273 N N . PHE A 1 160 ? -1.989 -4.138 -20.318 1.00 97.88 160 PHE A N 1
ATOM 1274 C CA . PHE A 1 160 ? -0.575 -4.454 -20.492 1.00 97.88 160 PHE A CA 1
ATOM 1275 C C . PHE A 1 160 ? -0.098 -4.142 -21.919 1.00 97.88 160 PHE A C 1
ATOM 1277 O O . PHE A 1 160 ? -0.786 -4.402 -22.908 1.00 97.88 160 PHE A O 1
ATOM 1284 N N . SER A 1 161 ? 1.101 -3.583 -22.037 1.00 97.44 161 SER A N 1
ATOM 1285 C CA . SER A 1 161 ? 1.770 -3.271 -23.296 1.00 97.44 161 SER A CA 1
ATOM 1286 C C . SER A 1 161 ? 3.166 -3.887 -23.273 1.00 97.44 161 SER A C 1
ATOM 1288 O O . SER A 1 161 ? 3.976 -3.559 -22.413 1.00 97.44 161 SER A O 1
ATOM 1290 N N . GLY A 1 162 ? 3.459 -4.775 -24.226 1.00 97.19 162 GLY A N 1
ATOM 1291 C CA . GLY A 1 162 ? 4.811 -5.299 -24.414 1.00 97.19 162 GLY A CA 1
ATOM 1292 C C . GLY A 1 162 ? 5.727 -4.207 -24.958 1.00 97.19 162 GLY A C 1
ATOM 1293 O O . GLY A 1 162 ? 5.713 -3.928 -26.156 1.00 97.19 162 GLY A O 1
ATOM 1294 N N . SER A 1 163 ? 6.493 -3.573 -24.079 1.00 97.25 163 SER A N 1
ATOM 1295 C CA . SER A 1 163 ? 7.404 -2.475 -24.402 1.00 97.25 163 SER A CA 1
ATOM 1296 C C . SER A 1 163 ? 8.682 -2.559 -23.577 1.00 97.25 163 SER A C 1
ATOM 1298 O O . SER A 1 163 ? 8.813 -3.386 -22.677 1.00 97.25 163 SER A O 1
ATOM 1300 N N . GLU A 1 164 ? 9.646 -1.701 -23.902 1.00 96.88 164 GLU A N 1
ATOM 1301 C CA . GLU A 1 164 ? 10.904 -1.605 -23.175 1.00 96.88 164 GLU A CA 1
ATOM 1302 C C . GLU A 1 164 ? 11.233 -0.156 -22.821 1.00 96.88 164 GLU A C 1
ATOM 1304 O O . GLU A 1 164 ? 10.806 0.787 -23.489 1.00 96.88 164 GLU A O 1
ATOM 1309 N N . ILE A 1 165 ? 12.016 0.004 -21.762 1.00 96.19 165 ILE A N 1
ATOM 1310 C CA . ILE A 1 165 ? 12.700 1.241 -21.402 1.00 96.19 165 ILE A CA 1
ATOM 1311 C C . ILE A 1 165 ? 14.148 0.880 -21.089 1.00 96.19 165 ILE A C 1
ATOM 1313 O O . ILE A 1 165 ? 14.418 -0.138 -20.454 1.00 96.19 165 ILE A O 1
ATOM 1317 N N . ARG A 1 166 ? 15.087 1.689 -21.580 1.00 95.88 166 ARG A N 1
ATOM 1318 C CA . ARG A 1 166 ? 16.520 1.485 -21.366 1.00 95.88 166 ARG A CA 1
ATOM 1319 C C . ARG A 1 166 ? 17.130 2.786 -20.879 1.00 95.88 166 ARG A C 1
ATOM 1321 O O . ARG A 1 166 ? 17.195 3.753 -21.633 1.00 95.88 166 ARG A O 1
ATOM 1328 N N . ILE A 1 167 ? 17.571 2.785 -19.629 1.00 94.12 167 ILE A N 1
ATOM 1329 C CA . ILE A 1 167 ? 18.357 3.869 -19.048 1.00 94.12 167 ILE A CA 1
ATOM 1330 C C . ILE A 1 167 ? 19.799 3.395 -19.088 1.00 94.12 167 ILE A C 1
ATOM 1332 O O . ILE A 1 167 ? 20.149 2.399 -18.460 1.00 94.12 167 ILE A O 1
ATOM 1336 N N . ARG A 1 168 ? 20.597 4.039 -19.936 1.00 94.88 168 ARG A N 1
ATOM 1337 C CA . ARG A 1 168 ? 21.996 3.677 -20.126 1.00 94.88 168 ARG A CA 1
ATOM 1338 C C . ARG A 1 168 ? 22.858 4.587 -19.268 1.00 94.88 168 ARG A C 1
ATOM 1340 O O . ARG A 1 168 ? 22.920 5.782 -19.541 1.00 94.88 168 ARG A O 1
ATOM 1347 N N . ASP A 1 169 ? 23.538 3.983 -18.309 1.00 94.00 169 ASP A N 1
ATOM 1348 C CA . ASP A 1 169 ? 24.605 4.598 -17.536 1.00 94.00 169 ASP A CA 1
ATOM 1349 C C . ASP A 1 169 ? 25.824 3.669 -17.586 1.00 94.00 169 ASP A C 1
ATOM 1351 O O . ASP A 1 169 ? 25.821 2.575 -17.022 1.00 94.00 169 ASP A O 1
ATOM 1355 N N . ASP A 1 170 ? 26.839 4.086 -18.345 1.00 96.00 170 ASP A N 1
ATOM 1356 C CA . ASP A 1 170 ? 28.061 3.305 -18.546 1.00 96.00 170 ASP A CA 1
ATOM 1357 C C . ASP A 1 170 ? 29.020 3.411 -17.336 1.00 96.00 170 ASP A C 1
ATOM 1359 O O . ASP A 1 170 ? 30.032 2.709 -17.306 1.00 96.00 170 ASP A O 1
ATOM 1363 N N . GLU A 1 171 ? 28.725 4.266 -16.346 1.00 95.62 171 GLU A N 1
ATOM 1364 C CA . GLU A 1 171 ? 29.501 4.398 -15.104 1.00 95.62 171 GLU A CA 1
ATOM 1365 C C . GLU A 1 171 ? 29.060 3.394 -14.022 1.00 95.62 171 GLU A C 1
ATOM 1367 O O . GLU A 1 171 ? 29.815 3.119 -13.083 1.00 95.62 171 GLU A O 1
ATOM 1372 N N . MET A 1 172 ? 27.869 2.798 -14.157 1.00 92.56 172 MET A N 1
ATOM 1373 C CA . MET A 1 172 ? 27.368 1.780 -13.231 1.00 92.56 172 MET A CA 1
ATOM 1374 C C . MET A 1 172 ? 28.204 0.495 -13.284 1.00 92.56 172 MET A C 1
ATOM 1376 O O . MET A 1 172 ? 28.533 -0.033 -14.346 1.00 92.56 172 MET A O 1
ATOM 1380 N N . SER A 1 173 ? 28.493 -0.078 -12.114 1.00 93.50 173 SER A N 1
ATOM 1381 C CA . SER A 1 173 ? 29.280 -1.313 -12.004 1.00 93.50 173 SER A CA 1
ATOM 1382 C C . SER A 1 173 ? 28.536 -2.563 -12.485 1.00 93.50 173 SER A C 1
ATOM 1384 O O . SER A 1 173 ? 29.171 -3.531 -12.908 1.00 93.50 173 SER A O 1
ATOM 1386 N N . LEU A 1 174 ? 27.203 -2.558 -12.406 1.00 93.19 174 LEU A N 1
ATOM 1387 C CA . LEU A 1 174 ? 26.326 -3.669 -12.761 1.00 93.19 174 LEU A CA 1
ATOM 1388 C C . LEU A 1 174 ? 25.112 -3.160 -13.539 1.00 93.19 174 LEU A C 1
ATOM 1390 O O . LEU A 1 174 ? 24.586 -2.085 -13.264 1.00 93.19 174 LEU A O 1
ATOM 1394 N N . ALA A 1 175 ? 24.631 -3.977 -14.475 1.00 94.19 175 ALA A N 1
ATOM 1395 C CA . ALA A 1 175 ? 23.353 -3.751 -15.134 1.00 94.19 175 ALA A CA 1
ATOM 1396 C C . ALA A 1 175 ? 22.225 -4.422 -14.339 1.00 94.19 175 ALA A C 1
ATOM 1398 O O . ALA A 1 175 ? 22.311 -5.606 -14.006 1.00 94.19 175 ALA A O 1
ATOM 1399 N N . HIS A 1 176 ? 21.143 -3.685 -14.098 1.00 94.94 176 HIS A N 1
ATOM 1400 C CA . HIS A 1 176 ? 19.914 -4.206 -13.503 1.00 94.94 176 HIS A CA 1
ATOM 1401 C C . HIS A 1 176 ? 18.872 -4.383 -14.612 1.00 94.94 176 HIS A C 1
ATOM 1403 O O . HIS A 1 176 ? 18.624 -3.457 -15.384 1.00 94.94 176 HIS A O 1
ATOM 1409 N N . ILE A 1 177 ? 18.280 -5.575 -14.725 1.00 95.94 177 ILE A N 1
ATOM 1410 C CA . ILE A 1 177 ? 17.332 -5.914 -15.799 1.00 95.94 177 ILE A CA 1
ATOM 1411 C C . ILE A 1 177 ? 16.117 -6.621 -15.196 1.00 95.94 177 ILE A C 1
ATOM 1413 O O . ILE A 1 177 ? 16.270 -7.584 -14.450 1.00 95.94 177 ILE A O 1
ATOM 1417 N N . ALA A 1 178 ? 14.915 -6.173 -15.564 1.00 97.00 178 ALA A N 1
ATOM 1418 C CA . ALA A 1 178 ? 13.659 -6.829 -15.226 1.00 97.00 178 ALA A CA 1
ATOM 1419 C C . ALA A 1 178 ? 12.844 -7.067 -16.502 1.00 97.00 178 ALA A C 1
ATOM 1421 O O . ALA A 1 178 ? 12.694 -6.173 -17.334 1.00 97.00 178 ALA A O 1
ATOM 1422 N N . VAL A 1 179 ? 12.324 -8.285 -16.656 1.00 96.69 179 VAL A N 1
ATOM 1423 C CA . VAL A 1 179 ? 11.476 -8.691 -17.782 1.00 96.69 179 VAL A CA 1
ATOM 1424 C C . VAL A 1 179 ? 10.252 -9.388 -17.213 1.00 96.69 179 VAL A C 1
ATOM 1426 O O . VAL A 1 179 ? 10.379 -10.268 -16.364 1.00 96.69 179 VAL A O 1
ATOM 1429 N N . ALA A 1 180 ? 9.070 -9.005 -17.686 1.00 96.56 180 ALA A N 1
ATOM 1430 C CA . ALA A 1 180 ? 7.808 -9.591 -17.261 1.00 96.56 180 ALA A CA 1
ATOM 1431 C C . ALA A 1 180 ? 6.862 -9.781 -18.450 1.00 96.56 180 ALA A C 1
ATOM 1433 O O . ALA A 1 180 ? 6.975 -9.106 -19.473 1.00 96.56 180 ALA A O 1
ATOM 1434 N N . ALA A 1 181 ? 5.915 -10.698 -18.281 1.00 95.81 181 ALA A N 1
ATOM 1435 C CA . ALA A 1 181 ? 4.756 -10.866 -19.145 1.00 95.81 181 ALA A CA 1
ATOM 1436 C C . ALA A 1 181 ? 3.485 -10.553 -18.345 1.00 95.81 181 ALA A C 1
ATOM 1438 O O . ALA A 1 181 ? 3.512 -10.568 -17.112 1.00 95.81 181 ALA A O 1
ATOM 1439 N N . GLU A 1 182 ? 2.382 -10.279 -19.041 1.00 95.94 182 GLU A N 1
ATOM 1440 C CA . GLU A 1 182 ? 1.085 -10.079 -18.396 1.00 95.94 182 GLU A CA 1
ATOM 1441 C C . GLU A 1 182 ? 0.690 -11.331 -17.602 1.00 95.94 182 GLU A C 1
ATOM 1443 O O . GLU A 1 182 ? 0.713 -12.451 -18.119 1.00 95.94 182 GLU A O 1
ATOM 1448 N N . SER A 1 183 ? 0.340 -11.131 -16.334 1.00 93.12 183 SER A N 1
ATOM 1449 C CA . SER A 1 183 ? -0.195 -12.164 -15.456 1.00 93.12 183 SER A CA 1
ATOM 1450 C C . SER A 1 183 ? -1.693 -11.938 -15.241 1.00 93.12 183 SER A C 1
ATOM 1452 O O . SER A 1 183 ? -2.183 -10.811 -15.359 1.00 93.12 183 SER A O 1
ATOM 1454 N N . PRO A 1 184 ? -2.460 -12.993 -14.933 1.00 93.88 184 PRO A N 1
ATOM 1455 C CA . PRO A 1 184 ? -3.855 -12.831 -14.585 1.00 93.88 184 PRO A CA 1
ATOM 1456 C C . PRO A 1 184 ? -3.997 -12.183 -13.197 1.00 93.88 184 PRO A C 1
ATOM 1458 O O . PRO A 1 184 ? -3.100 -12.251 -12.356 1.00 93.88 184 PRO A O 1
ATOM 1461 N N . GLY A 1 185 ? -5.149 -11.557 -12.945 1.00 92.56 185 GLY A N 1
ATOM 1462 C CA . GLY A 1 185 ? -5.428 -10.888 -11.671 1.00 92.56 185 GLY A CA 1
ATOM 1463 C C . GLY A 1 185 ? -5.658 -11.844 -10.492 1.00 92.56 185 GLY A C 1
ATOM 1464 O O . GLY A 1 185 ? -5.836 -13.052 -10.659 1.00 92.56 185 GLY A O 1
ATOM 1465 N N . TRP A 1 186 ? -5.749 -11.274 -9.285 1.00 91.81 186 TRP A N 1
ATOM 1466 C CA . TRP A 1 186 ? -5.858 -11.994 -8.004 1.00 91.81 186 TRP A CA 1
ATOM 1467 C C . TRP A 1 186 ? -6.877 -13.144 -7.972 1.00 91.81 186 TRP A C 1
ATOM 1469 O O . TRP A 1 186 ? -6.601 -14.187 -7.387 1.00 91.81 186 TRP A O 1
ATOM 1479 N N . ALA A 1 187 ? -8.047 -12.968 -8.592 1.00 94.50 187 ALA A N 1
ATOM 1480 C CA . ALA A 1 187 ? -9.148 -13.934 -8.537 1.00 94.50 187 ALA A CA 1
ATOM 1481 C C . ALA A 1 187 ? -9.073 -15.051 -9.598 1.00 94.50 187 ALA A C 1
ATOM 1483 O O . ALA A 1 187 ? -9.925 -15.939 -9.612 1.00 94.50 187 ALA A O 1
ATOM 1484 N N . HIS A 1 188 ? -8.107 -15.003 -10.517 1.00 97.06 188 HIS A N 1
ATOM 1485 C CA . HIS A 1 188 ? -8.032 -15.958 -11.617 1.00 97.06 188 HIS A CA 1
ATOM 1486 C C . HIS A 1 188 ? -7.475 -17.314 -11.163 1.00 97.06 188 HIS A C 1
ATOM 1488 O O . HIS A 1 188 ? -6.527 -17.380 -10.381 1.00 97.06 188 HIS A O 1
ATOM 1494 N N . ALA A 1 189 ? -8.020 -18.411 -11.699 1.00 96.88 189 ALA A N 1
ATOM 1495 C CA . ALA A 1 189 ? -7.611 -19.769 -11.326 1.00 96.88 189 ALA A CA 1
ATOM 1496 C C . ALA A 1 189 ? -6.126 -20.057 -11.633 1.00 96.88 189 ALA A C 1
ATOM 1498 O O . ALA A 1 189 ? -5.465 -20.761 -10.870 1.00 96.88 189 ALA A O 1
ATOM 1499 N N . ASP A 1 190 ? -5.592 -19.462 -12.706 1.00 97.38 190 ASP A N 1
ATOM 1500 C CA . ASP A 1 190 ? -4.194 -19.650 -13.132 1.00 97.38 190 ASP A CA 1
ATOM 1501 C C . ASP A 1 190 ? -3.158 -18.967 -12.224 1.00 97.38 190 ASP A C 1
ATOM 1503 O O . ASP A 1 190 ? -1.964 -19.245 -12.343 1.00 97.38 190 ASP A O 1
ATOM 1507 N N . THR A 1 191 ? -3.583 -18.135 -11.269 1.00 96.25 191 THR A N 1
ATOM 1508 C CA . THR A 1 191 ? -2.676 -17.502 -10.301 1.00 96.25 191 THR A CA 1
ATOM 1509 C C . THR A 1 191 ? -1.907 -18.545 -9.482 1.00 96.25 191 THR A C 1
ATOM 1511 O O . THR A 1 191 ? -0.703 -18.401 -9.278 1.00 96.25 191 THR A O 1
ATOM 1514 N N . ILE A 1 192 ? -2.556 -19.645 -9.076 1.00 96.44 192 ILE A N 1
ATOM 1515 C CA . ILE A 1 192 ? -1.899 -20.719 -8.311 1.00 96.44 192 ILE A CA 1
ATOM 1516 C C . ILE A 1 192 ? -0.876 -21.496 -9.168 1.00 96.44 192 ILE A C 1
ATOM 1518 O O . ILE A 1 192 ? 0.275 -21.609 -8.738 1.00 96.44 192 ILE A O 1
ATOM 1522 N N . PRO A 1 193 ? -1.209 -21.991 -10.380 1.00 97.12 193 PRO A N 1
ATOM 1523 C CA . PRO A 1 193 ? -0.217 -22.550 -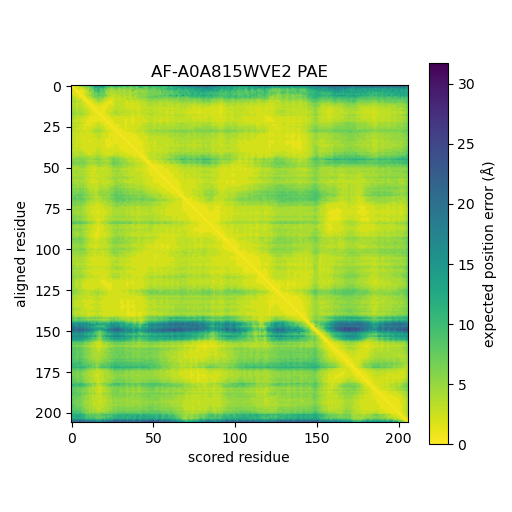11.301 1.00 97.12 193 PRO A CA 1
ATOM 1524 C C . PRO A 1 193 ? 0.986 -21.634 -11.565 1.00 97.12 193 PRO A C 1
ATOM 1526 O O . PRO A 1 193 ? 2.119 -22.114 -11.587 1.00 97.12 193 PRO A O 1
ATOM 1529 N N . LEU A 1 194 ? 0.773 -20.323 -11.719 1.00 96.62 194 LEU A N 1
ATOM 1530 C CA . LEU A 1 194 ? 1.863 -19.366 -11.936 1.00 96.62 194 LEU A CA 1
ATOM 1531 C C . LEU A 1 194 ? 2.768 -19.200 -10.707 1.00 96.62 194 LEU A C 1
ATOM 1533 O O . LEU A 1 194 ? 3.984 -19.106 -10.867 1.00 96.62 194 LEU A O 1
ATOM 1537 N N . MET A 1 195 ? 2.223 -19.240 -9.487 1.00 95.88 195 MET A N 1
ATOM 1538 C CA . MET A 1 195 ? 3.032 -19.266 -8.256 1.00 95.88 195 MET A CA 1
ATOM 1539 C C . MET A 1 195 ? 3.920 -20.518 -8.182 1.00 95.88 195 MET A C 1
ATOM 1541 O O . MET A 1 195 ? 5.087 -20.441 -7.790 1.00 95.88 195 MET A O 1
ATOM 1545 N N . VAL A 1 196 ? 3.396 -21.674 -8.607 1.00 97.25 196 VAL A N 1
ATOM 1546 C CA . VAL A 1 196 ? 4.183 -22.914 -8.703 1.00 97.25 196 VAL A CA 1
ATOM 1547 C C . VAL A 1 196 ? 5.281 -22.774 -9.759 1.00 97.25 196 VAL A C 1
ATOM 1549 O O . VAL A 1 196 ? 6.435 -23.093 -9.479 1.00 97.25 196 VAL A O 1
ATOM 1552 N N . ALA A 1 197 ? 4.960 -22.243 -10.942 1.00 96.38 197 ALA A N 1
ATOM 1553 C CA . ALA A 1 197 ? 5.942 -21.997 -11.997 1.00 96.38 197 ALA A CA 1
ATOM 1554 C C . ALA A 1 197 ? 7.067 -21.052 -11.534 1.00 96.38 197 ALA A C 1
ATOM 1556 O O . ALA A 1 197 ? 8.240 -21.345 -11.753 1.00 96.38 197 ALA A O 1
ATOM 1557 N N . SER A 1 198 ? 6.727 -19.969 -10.827 1.00 94.62 198 SER A N 1
ATOM 1558 C CA . SER A 1 198 ? 7.702 -19.041 -10.237 1.00 94.62 198 SER A CA 1
ATOM 1559 C C . SER A 1 198 ? 8.615 -19.733 -9.218 1.00 94.62 198 SER A C 1
ATOM 1561 O O . SER A 1 198 ? 9.823 -19.509 -9.227 1.00 94.62 198 SER A O 1
ATOM 1563 N N . THR A 1 199 ? 8.069 -20.640 -8.403 1.00 95.50 199 THR A N 1
ATOM 1564 C CA . THR A 1 199 ? 8.850 -21.427 -7.434 1.00 95.50 199 THR A CA 1
ATOM 1565 C C . THR A 1 199 ? 9.834 -22.377 -8.126 1.00 95.50 199 THR A C 1
ATOM 1567 O O . THR A 1 199 ? 10.944 -22.566 -7.638 1.00 95.50 199 THR A O 1
ATOM 1570 N N . ILE A 1 200 ? 9.451 -22.961 -9.268 1.00 96.25 200 ILE A N 1
ATOM 1571 C CA . ILE A 1 200 ? 10.323 -23.836 -10.071 1.00 96.25 200 ILE A CA 1
ATOM 1572 C C . ILE A 1 200 ? 11.482 -23.048 -10.691 1.00 96.25 200 ILE A C 1
ATOM 1574 O O . ILE A 1 200 ? 12.604 -23.549 -10.714 1.00 96.25 200 ILE A O 1
ATOM 1578 N N . VAL A 1 201 ? 11.221 -21.834 -11.191 1.00 95.25 201 VAL A N 1
ATOM 1579 C CA . VAL A 1 201 ? 12.276 -20.929 -11.686 1.00 95.25 201 VAL A CA 1
ATOM 1580 C C . VAL A 1 201 ? 13.236 -20.564 -10.551 1.00 95.25 201 VAL A C 1
ATOM 1582 O O . VAL A 1 201 ? 14.450 -20.577 -10.746 1.00 95.25 201 VAL A O 1
ATOM 1585 N N . GLY A 1 202 ? 12.686 -20.311 -9.361 1.00 92.94 202 GLY A N 1
ATOM 1586 C CA . GLY A 1 202 ? 13.445 -20.058 -8.145 1.00 92.94 202 G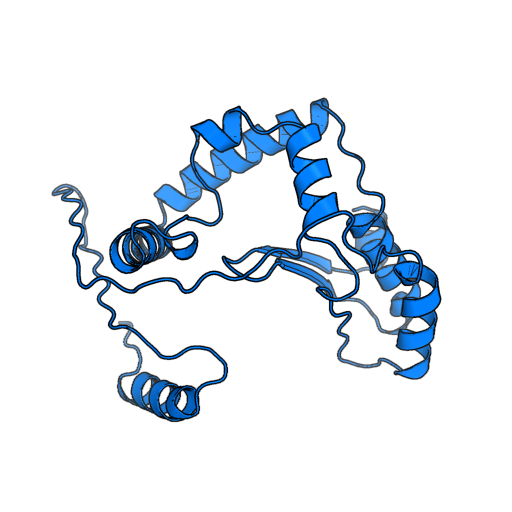LY A CA 1
ATOM 1587 C C . GLY A 1 202 ? 14.182 -18.720 -8.158 1.00 92.94 202 GLY A C 1
ATOM 1588 O O . GLY A 1 202 ? 13.955 -17.849 -8.998 1.00 92.94 202 GLY A O 1
ATOM 1589 N N . ASN A 1 203 ? 15.070 -18.560 -7.185 1.00 92.81 203 ASN A N 1
ATOM 1590 C CA . ASN A 1 203 ? 16.011 -17.455 -7.091 1.00 92.81 203 ASN A CA 1
ATOM 1591 C C . ASN A 1 203 ? 17.425 -18.011 -6.887 1.00 92.81 203 ASN A C 1
ATOM 1593 O O . ASN A 1 203 ? 17.615 -19.129 -6.405 1.00 92.81 203 ASN A O 1
ATOM 1597 N N . TRP A 1 204 ? 18.425 -17.235 -7.287 1.00 91.06 204 TRP A N 1
ATOM 1598 C CA . TRP A 1 204 ? 19.823 -17.577 -7.074 1.00 91.06 204 TRP A CA 1
ATOM 1599 C C . TRP A 1 204 ? 20.572 -16.331 -6.629 1.00 91.06 204 TRP A C 1
ATOM 1601 O O . TRP A 1 204 ? 20.467 -15.287 -7.270 1.00 91.06 204 TRP A O 1
ATOM 1611 N N . ASP A 1 205 ? 21.309 -16.470 -5.535 1.00 86.00 205 ASP A N 1
ATOM 1612 C CA . ASP A 1 205 ? 22.188 -15.451 -4.978 1.00 86.00 205 ASP A CA 1
ATOM 1613 C C . ASP A 1 205 ? 23.529 -16.120 -4.642 1.00 86.00 205 ASP A C 1
ATOM 1615 O O . ASP A 1 205 ? 23.541 -17.289 -4.230 1.00 86.00 205 ASP A O 1
ATOM 1619 N N . ARG A 1 206 ? 24.647 -15.434 -4.891 1.00 53.03 206 ARG A N 1
ATOM 1620 C CA . ARG A 1 206 ? 26.001 -16.006 -4.804 1.00 53.03 206 ARG A CA 1
ATOM 1621 C C . ARG A 1 206 ? 26.907 -15.238 -3.866 1.0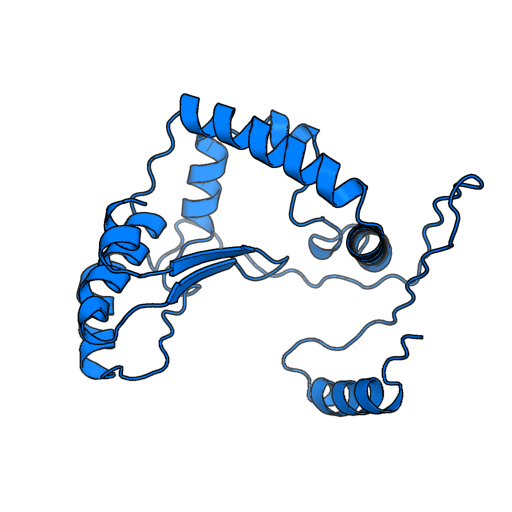0 53.03 206 ARG A C 1
ATOM 1623 O O . ARG A 1 206 ? 27.052 -14.017 -4.063 1.00 53.03 206 ARG A O 1
#